Protein AF-A0A9D2EEZ2-F1 (afdb_monomer)

Structure (mmCIF, N/CA/C/O backbone):
data_AF-A0A9D2EEZ2-F1
#
_entry.id   AF-A0A9D2EEZ2-F1
#
loop_
_atom_site.group_PDB
_atom_site.id
_atom_site.type_symbol
_atom_site.label_atom_id
_atom_site.label_alt_id
_atom_site.label_comp_id
_atom_site.label_asym_id
_atom_site.label_entity_id
_atom_site.label_seq_id
_atom_site.pdbx_PDB_ins_code
_atom_site.Cartn_x
_atom_site.Cartn_y
_atom_site.Cartn_z
_atom_site.occupancy
_atom_site.B_iso_or_equiv
_atom_site.auth_seq_id
_atom_site.auth_comp_id
_atom_site.auth_asym_id
_atom_site.auth_atom_id
_atom_site.pdbx_PDB_model_num
ATOM 1 N N . MET A 1 1 ? 21.347 -14.354 -7.419 1.00 54.66 1 MET A N 1
ATOM 2 C CA . MET A 1 1 ? 20.863 -13.789 -6.141 1.00 54.66 1 MET A CA 1
ATOM 3 C C . MET A 1 1 ? 21.474 -14.499 -4.935 1.00 54.66 1 MET A C 1
ATOM 5 O O . MET A 1 1 ? 22.302 -13.878 -4.295 1.00 54.66 1 MET A O 1
ATOM 9 N N . ARG A 1 2 ? 21.212 -15.796 -4.686 1.00 56.66 2 ARG A N 1
ATOM 10 C CA . ARG A 1 2 ? 21.801 -16.550 -3.548 1.00 56.66 2 ARG A CA 1
ATOM 11 C C . ARG A 1 2 ? 23.332 -16.436 -3.420 1.00 56.66 2 ARG A C 1
ATOM 13 O O . ARG A 1 2 ? 23.840 -16.271 -2.325 1.00 56.66 2 ARG A O 1
ATOM 20 N N . ALA A 1 3 ? 24.057 -16.460 -4.539 1.00 61.44 3 ALA A N 1
ATOM 21 C CA . ALA A 1 3 ? 25.514 -16.290 -4.551 1.00 61.44 3 ALA A CA 1
ATOM 22 C C . ALA A 1 3 ? 25.984 -14.847 -4.259 1.00 61.44 3 ALA A C 1
ATOM 24 O O . ALA A 1 3 ? 27.087 -14.650 -3.769 1.00 61.44 3 ALA A O 1
ATOM 25 N N . ILE A 1 4 ? 25.159 -13.832 -4.542 1.00 63.72 4 ILE A N 1
ATOM 26 C CA . ILE A 1 4 ? 25.447 -12.432 -4.182 1.00 63.72 4 ILE A CA 1
ATOM 27 C C . ILE A 1 4 ? 25.219 -12.244 -2.678 1.00 63.72 4 ILE A C 1
ATOM 29 O O . ILE A 1 4 ? 26.068 -11.668 -2.013 1.00 63.72 4 ILE A O 1
ATOM 33 N N . ILE A 1 5 ? 24.127 -12.807 -2.150 1.00 64.12 5 ILE A N 1
ATOM 34 C CA . ILE A 1 5 ? 23.793 -12.798 -0.717 1.00 64.12 5 ILE A CA 1
ATOM 35 C C . ILE A 1 5 ? 24.879 -13.513 0.091 1.00 64.12 5 ILE A C 1
ATOM 37 O O . ILE A 1 5 ? 25.467 -12.910 0.970 1.00 64.12 5 ILE A O 1
ATOM 41 N N . SER A 1 6 ? 25.270 -14.730 -0.298 1.00 66.44 6 SER A N 1
ATOM 42 C CA . SER A 1 6 ? 26.339 -15.468 0.392 1.00 66.44 6 SER A CA 1
ATOM 43 C C . SER A 1 6 ? 27.680 -14.722 0.429 1.00 66.44 6 SER A C 1
ATOM 45 O O . SER A 1 6 ? 28.468 -14.935 1.346 1.00 66.44 6 SER A O 1
ATOM 47 N N . ASN A 1 7 ? 27.963 -13.873 -0.563 1.00 67.00 7 ASN A N 1
ATOM 48 C CA . ASN A 1 7 ? 29.157 -13.029 -0.567 1.00 67.00 7 ASN A CA 1
ATOM 49 C C . ASN A 1 7 ? 28.987 -11.770 0.293 1.00 67.00 7 ASN A C 1
ATOM 51 O O . ASN A 1 7 ? 29.964 -11.323 0.887 1.00 67.00 7 ASN A O 1
ATOM 55 N N . LEU A 1 8 ? 27.774 -11.211 0.377 1.00 67.38 8 LEU A N 1
ATOM 56 C CA . LEU A 1 8 ? 27.445 -10.156 1.339 1.00 67.38 8 LEU A CA 1
ATOM 57 C C . LEU A 1 8 ? 27.578 -10.674 2.771 1.00 67.38 8 LEU A C 1
ATOM 59 O O . LEU A 1 8 ? 28.208 -10.000 3.573 1.00 67.38 8 LEU A O 1
ATOM 63 N N . ASP A 1 9 ? 27.097 -11.884 3.057 1.00 66.31 9 ASP A N 1
ATOM 64 C CA . ASP A 1 9 ? 27.239 -12.536 4.364 1.00 66.31 9 ASP A CA 1
ATOM 65 C C . ASP A 1 9 ? 28.709 -12.795 4.706 1.00 66.31 9 ASP A C 1
ATOM 67 O O . ASP A 1 9 ? 29.148 -12.562 5.828 1.00 66.31 9 ASP A O 1
ATOM 71 N N . HIS A 1 10 ? 29.505 -13.246 3.731 1.00 70.62 10 HIS A N 1
ATOM 72 C CA . HIS A 1 10 ? 30.938 -13.448 3.935 1.00 70.62 10 HIS A CA 1
ATOM 73 C C . HIS A 1 10 ? 31.670 -12.125 4.194 1.00 70.62 10 HIS A C 1
ATOM 75 O O . HIS A 1 10 ? 32.460 -12.033 5.129 1.00 70.62 10 HIS A O 1
ATOM 81 N N . ALA A 1 11 ? 31.370 -11.088 3.408 1.00 68.19 11 ALA A N 1
ATOM 82 C CA . ALA A 1 11 ? 31.906 -9.749 3.624 1.00 68.19 11 ALA A CA 1
ATOM 83 C C . ALA A 1 11 ? 31.471 -9.177 4.979 1.00 68.19 11 ALA A C 1
ATOM 85 O O . ALA A 1 11 ? 32.274 -8.558 5.668 1.00 68.19 11 ALA A O 1
ATOM 86 N N . ALA A 1 12 ? 30.221 -9.406 5.379 1.00 69.44 12 ALA A N 1
ATOM 87 C CA . ALA A 1 12 ? 29.699 -9.022 6.679 1.00 69.44 12 ALA A CA 1
ATOM 88 C C . ALA A 1 12 ? 30.421 -9.751 7.814 1.00 69.44 12 ALA A C 1
ATOM 90 O O . ALA A 1 12 ? 30.798 -9.107 8.781 1.00 69.44 12 ALA A O 1
ATOM 91 N N . ALA A 1 13 ? 30.695 -11.050 7.684 1.00 73.69 13 ALA A N 1
ATOM 92 C CA . ALA A 1 13 ? 31.473 -11.797 8.670 1.00 73.69 13 ALA A CA 1
ATOM 93 C C . ALA A 1 13 ? 32.908 -11.251 8.801 1.00 73.69 13 ALA A C 1
ATOM 95 O O . ALA A 1 13 ? 33.360 -10.971 9.907 1.00 73.69 13 ALA A O 1
ATOM 96 N N . GLU A 1 14 ? 33.599 -11.005 7.679 1.00 74.38 14 GLU A N 1
ATOM 97 C CA . GLU A 1 14 ? 34.939 -10.394 7.688 1.00 74.38 14 GLU A CA 1
ATOM 98 C C . GLU A 1 14 ? 34.950 -8.981 8.298 1.00 74.38 14 GLU A C 1
ATOM 100 O O . GLU A 1 14 ? 35.954 -8.552 8.874 1.00 74.38 14 GLU A O 1
ATOM 105 N N . LEU A 1 15 ? 33.857 -8.228 8.138 1.00 72.38 15 LEU A N 1
ATOM 106 C CA . LEU A 1 15 ? 33.691 -6.895 8.713 1.00 72.38 15 LEU A CA 1
ATOM 107 C C . LEU A 1 15 ? 33.279 -6.943 10.186 1.00 72.38 15 LEU A C 1
ATOM 109 O O . LEU A 1 15 ? 33.751 -6.108 10.946 1.00 72.38 15 LEU A O 1
ATOM 113 N N . GLY A 1 16 ? 32.461 -7.911 10.601 1.00 64.62 16 GLY A N 1
ATOM 114 C CA . GLY A 1 16 ? 32.039 -8.121 11.989 1.00 64.62 16 GLY A CA 1
ATOM 115 C C . GLY A 1 16 ? 33.208 -8.432 12.919 1.00 64.62 16 GLY A C 1
ATOM 116 O O . GLY A 1 16 ? 33.232 -7.960 14.046 1.00 64.62 16 GLY A O 1
ATOM 117 N N . ASP A 1 17 ? 34.247 -9.099 12.414 1.00 68.44 17 ASP A N 1
ATOM 118 C CA . ASP A 1 17 ? 35.504 -9.297 13.150 1.00 68.44 17 ASP A CA 1
ATOM 119 C C . ASP A 1 17 ? 36.317 -7.995 13.340 1.00 68.44 17 ASP A C 1
ATOM 121 O O . ASP A 1 17 ? 37.330 -7.979 14.044 1.00 68.44 17 ASP A O 1
ATOM 125 N N . ARG A 1 18 ? 35.938 -6.904 12.659 1.00 63.91 18 ARG A N 1
ATOM 126 C CA . ARG A 1 18 ? 36.725 -5.663 12.544 1.00 63.91 18 ARG A CA 1
ATOM 127 C C . ARG A 1 18 ? 35.982 -4.401 12.971 1.00 63.91 18 ARG A C 1
ATOM 129 O O . ARG A 1 18 ? 36.642 -3.379 13.162 1.00 63.91 18 ARG A O 1
ATOM 136 N N . LEU A 1 19 ? 34.656 -4.448 13.027 1.00 71.44 19 LEU A N 1
ATOM 137 C CA . LEU A 1 19 ? 33.768 -3.322 13.272 1.00 71.44 19 LEU A CA 1
ATOM 138 C C . LEU A 1 19 ? 32.818 -3.686 14.407 1.00 71.44 19 LEU A C 1
ATOM 140 O O . LEU A 1 19 ? 32.021 -4.612 14.269 1.00 71.44 19 LEU A O 1
ATOM 144 N N . ASP A 1 20 ? 32.883 -2.916 15.485 1.00 70.94 20 ASP A N 1
ATOM 145 C CA . ASP A 1 20 ? 31.917 -2.986 16.576 1.00 70.94 20 ASP A CA 1
ATOM 146 C C . ASP A 1 20 ? 30.691 -2.109 16.242 1.00 70.94 20 ASP A C 1
ATOM 148 O O . ASP A 1 20 ? 30.823 -1.087 15.563 1.00 70.94 20 ASP A O 1
ATOM 152 N N . ASP A 1 21 ? 29.508 -2.503 16.724 1.00 73.06 21 ASP A N 1
ATOM 153 C CA . ASP A 1 21 ? 28.279 -1.685 16.763 1.00 73.06 21 ASP A CA 1
ATOM 154 C C . ASP A 1 21 ? 27.690 -1.216 15.411 1.00 73.06 21 ASP A C 1
ATOM 156 O O . ASP A 1 21 ? 26.992 -0.198 15.339 1.00 73.06 21 ASP A O 1
ATOM 160 N N . TRP A 1 22 ? 27.921 -1.961 14.326 1.00 82.88 22 TRP A N 1
ATOM 161 C CA . TRP A 1 22 ? 27.256 -1.719 13.041 1.00 82.88 22 TRP A CA 1
ATOM 162 C C . TRP A 1 22 ? 26.009 -2.591 12.860 1.00 82.88 22 TRP A C 1
ATOM 164 O O . TRP A 1 22 ? 25.951 -3.722 13.331 1.00 82.88 22 TRP A O 1
ATOM 174 N N . GLU A 1 23 ? 25.011 -2.064 12.153 1.00 82.56 23 GLU A N 1
ATOM 175 C CA . GLU A 1 23 ? 23.700 -2.696 11.949 1.00 82.56 23 GLU A CA 1
ATOM 176 C C . GLU A 1 23 ? 23.364 -2.914 10.477 1.00 82.56 23 GLU A C 1
ATOM 178 O O . GLU A 1 23 ? 22.482 -3.704 10.150 1.00 82.56 23 GLU A O 1
ATOM 183 N N . SER A 1 24 ? 24.027 -2.211 9.559 1.00 86.06 24 SER A N 1
ATOM 184 C CA . SER A 1 24 ? 23.755 -2.380 8.134 1.00 86.06 24 SER A CA 1
ATOM 185 C C . SER A 1 24 ? 24.940 -2.026 7.236 1.00 86.06 24 SER A C 1
ATOM 187 O O . SER A 1 24 ? 25.858 -1.306 7.628 1.00 86.06 24 SER A O 1
ATOM 189 N N . LEU A 1 25 ? 24.935 -2.555 6.015 1.00 88.06 25 LEU A N 1
ATOM 190 C CA . LEU A 1 25 ? 25.985 -2.427 5.008 1.00 88.06 25 LEU A CA 1
ATOM 191 C C . LEU A 1 25 ? 25.372 -2.053 3.662 1.00 88.06 25 LEU A C 1
ATOM 193 O O . LEU A 1 25 ? 24.386 -2.646 3.242 1.00 88.06 25 LEU A O 1
ATOM 197 N N . SER A 1 26 ? 26.024 -1.149 2.940 1.00 90.00 26 SER A N 1
ATOM 198 C CA . SER A 1 26 ? 25.735 -0.853 1.538 1.00 90.00 26 SER A CA 1
ATOM 199 C C . SER A 1 26 ? 26.969 -1.019 0.681 1.00 90.00 26 SER A C 1
ATOM 201 O O . SER A 1 26 ? 28.013 -0.449 0.983 1.00 90.00 26 SER A O 1
ATOM 203 N N . LEU A 1 27 ? 26.826 -1.732 -0.432 1.00 88.94 27 LEU A N 1
ATOM 204 C CA . LEU A 1 27 ? 27.824 -1.887 -1.479 1.00 88.94 27 LEU A CA 1
ATOM 205 C C . LEU A 1 27 ? 27.259 -1.367 -2.801 1.00 88.94 27 LEU A C 1
ATOM 207 O O . LEU A 1 27 ? 26.347 -1.953 -3.378 1.00 88.94 27 LEU A O 1
ATOM 211 N N . LEU A 1 28 ? 27.829 -0.283 -3.315 1.00 89.31 28 LEU A N 1
ATOM 212 C CA . LEU A 1 28 ? 27.554 0.206 -4.659 1.00 89.31 28 LEU A CA 1
ATOM 213 C C . LEU A 1 28 ? 28.639 -0.297 -5.609 1.00 89.31 28 LEU A C 1
ATOM 215 O O . LEU A 1 28 ? 29.806 0.065 -5.476 1.00 89.31 28 LEU A O 1
ATOM 219 N N . ILE A 1 29 ? 28.240 -1.094 -6.591 1.00 88.31 29 ILE A N 1
ATOM 220 C CA . ILE A 1 29 ? 29.106 -1.671 -7.614 1.00 88.31 29 ILE A CA 1
ATOM 221 C C . ILE A 1 29 ? 28.864 -0.913 -8.917 1.00 88.31 29 ILE A C 1
ATOM 223 O O . ILE A 1 29 ? 27.781 -0.998 -9.498 1.00 88.31 29 ILE A O 1
ATOM 227 N N . ALA A 1 30 ? 29.853 -0.154 -9.376 1.00 87.19 30 ALA A N 1
ATOM 228 C CA . ALA A 1 30 ? 29.785 0.643 -10.592 1.00 87.19 30 ALA A CA 1
ATOM 229 C C . ALA A 1 30 ? 30.598 -0.010 -11.715 1.00 87.19 30 ALA A C 1
ATOM 231 O O . ALA A 1 30 ? 31.758 -0.374 -11.535 1.00 87.19 30 ALA A O 1
ATOM 232 N N . SER A 1 31 ? 29.986 -0.141 -12.894 1.00 81.75 31 SER A N 1
ATOM 233 C CA . SER A 1 31 ? 30.689 -0.595 -14.097 1.00 81.75 31 SER A CA 1
ATOM 234 C C . SER A 1 31 ? 31.401 0.587 -14.756 1.00 81.75 31 SER A C 1
ATOM 236 O O . SER A 1 31 ? 30.744 1.463 -15.321 1.00 81.75 31 SER A O 1
ATOM 238 N N . GLY A 1 32 ? 32.730 0.595 -14.703 1.00 70.19 32 GLY A N 1
ATOM 239 C CA . GLY A 1 32 ? 33.593 1.568 -15.364 1.00 70.19 32 GLY A CA 1
ATOM 240 C C . GLY A 1 32 ? 33.760 1.322 -16.869 1.00 70.19 32 GLY A C 1
ATOM 241 O O . GLY A 1 32 ? 33.288 0.330 -17.442 1.00 70.19 32 GLY A O 1
ATOM 242 N N . GLU A 1 33 ? 34.447 2.249 -17.536 1.00 63.97 33 GLU A N 1
ATOM 243 C CA . GLU A 1 33 ? 34.867 2.066 -18.928 1.00 63.97 33 GLU A CA 1
ATOM 244 C C . GLU A 1 33 ? 35.889 0.921 -19.039 1.00 63.97 33 GLU A C 1
ATOM 246 O O . GLU A 1 33 ? 36.684 0.678 -18.135 1.00 63.97 33 GLU A O 1
ATOM 251 N N . GLY A 1 34 ? 35.844 0.160 -20.137 1.00 65.19 34 GLY A N 1
ATOM 252 C CA . GLY A 1 34 ? 36.771 -0.959 -20.359 1.00 65.19 34 GLY A CA 1
ATOM 253 C C . GLY A 1 34 ? 36.512 -2.217 -19.516 1.00 65.19 34 GLY A C 1
ATOM 254 O O . GLY A 1 34 ? 37.327 -3.134 -19.548 1.00 65.19 34 GLY A O 1
ATOM 255 N N . GLY A 1 35 ? 35.387 -2.295 -18.794 1.00 67.06 35 GLY A N 1
ATOM 256 C CA . GLY A 1 35 ? 35.032 -3.467 -17.982 1.00 67.06 35 GLY A CA 1
ATOM 257 C C . GLY A 1 35 ? 35.634 -3.465 -16.575 1.00 67.06 35 GLY A C 1
ATOM 258 O O . GLY A 1 35 ? 35.543 -4.473 -15.877 1.00 67.06 35 GLY A O 1
ATOM 259 N N . GLN A 1 36 ? 36.226 -2.346 -16.147 1.00 73.06 36 GLN A N 1
ATOM 260 C CA . GLN A 1 36 ? 36.603 -2.138 -14.752 1.00 73.06 36 GLN A CA 1
ATOM 261 C C . GLN A 1 36 ? 35.351 -2.109 -13.863 1.00 73.06 36 GLN A C 1
ATOM 263 O O . GLN A 1 36 ? 34.293 -1.635 -14.278 1.00 73.06 36 GLN A O 1
ATOM 268 N N . VAL A 1 37 ? 35.472 -2.619 -12.640 1.00 79.56 37 VAL A N 1
ATOM 269 C CA . VAL A 1 37 ? 34.411 -2.585 -11.631 1.00 79.56 37 VAL A CA 1
ATOM 270 C C . VAL A 1 37 ? 34.936 -1.838 -10.416 1.00 79.56 37 VAL A C 1
ATOM 272 O O . VAL A 1 37 ? 35.907 -2.277 -9.803 1.00 79.56 37 VAL A O 1
ATOM 275 N N . ASP A 1 38 ? 34.275 -0.740 -10.069 1.00 84.06 38 ASP A N 1
ATOM 276 C CA . ASP A 1 38 ? 34.553 0.013 -8.850 1.00 84.06 38 ASP A CA 1
ATOM 277 C C . ASP A 1 38 ? 33.508 -0.340 -7.787 1.00 84.06 38 ASP A C 1
ATOM 279 O O . ASP A 1 38 ? 32.322 -0.495 -8.091 1.00 84.06 38 ASP A O 1
ATOM 283 N N . VAL A 1 39 ? 33.939 -0.478 -6.532 1.00 86.31 39 VAL A N 1
ATOM 284 C CA . VAL A 1 39 ? 33.061 -0.795 -5.397 1.00 86.31 39 VAL A CA 1
ATOM 285 C C . VAL A 1 39 ? 33.205 0.271 -4.331 1.00 86.31 39 VAL A C 1
ATOM 287 O O .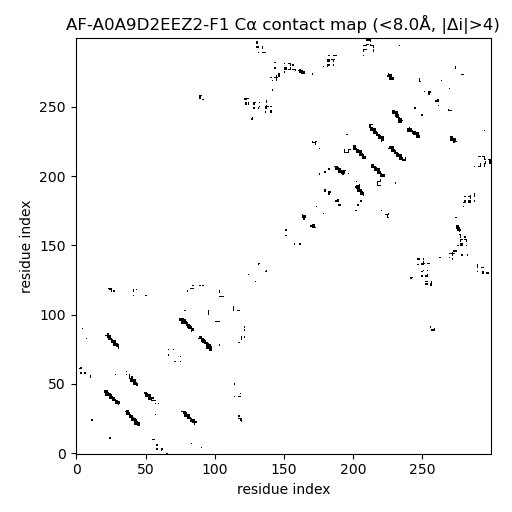 VAL A 1 39 ? 34.314 0.583 -3.902 1.00 86.31 39 VAL A O 1
ATOM 290 N N . TYR A 1 40 ? 32.069 0.776 -3.868 1.00 86.88 40 TYR A N 1
ATOM 291 C CA . TYR A 1 40 ? 31.980 1.714 -2.760 1.00 86.88 40 TYR A CA 1
ATOM 292 C C . TYR A 1 40 ? 31.179 1.059 -1.645 1.00 86.88 40 TYR A C 1
ATOM 294 O O . TYR A 1 40 ? 30.011 0.733 -1.847 1.00 86.88 40 TYR A O 1
ATOM 302 N N . GLY A 1 41 ? 31.816 0.841 -0.496 1.00 88.31 41 GLY A N 1
ATOM 303 C CA . GLY A 1 41 ? 31.203 0.191 0.654 1.00 88.31 41 GLY A CA 1
ATOM 304 C C . GLY A 1 41 ? 31.050 1.133 1.840 1.00 88.31 41 GLY A C 1
ATOM 305 O O . GLY A 1 41 ? 31.970 1.893 2.146 1.00 88.31 41 GLY A O 1
ATOM 306 N N . PHE A 1 42 ? 29.916 1.048 2.533 1.00 89.81 42 PHE A N 1
ATOM 307 C CA . PHE A 1 42 ? 29.661 1.762 3.782 1.00 89.81 42 PHE A CA 1
ATOM 308 C C . PHE A 1 42 ? 28.955 0.859 4.788 1.00 89.81 42 PHE A C 1
ATOM 310 O O . PHE A 1 42 ? 27.936 0.266 4.449 1.00 89.81 42 PHE A O 1
ATOM 317 N N . ALA A 1 43 ? 29.485 0.780 6.005 1.00 89.06 43 ALA A N 1
ATOM 318 C CA . ALA A 1 43 ? 28.797 0.229 7.164 1.00 89.06 43 ALA A CA 1
ATOM 319 C C . ALA A 1 43 ? 28.144 1.370 7.957 1.00 89.06 43 ALA A C 1
ATOM 321 O O . ALA A 1 43 ? 28.702 2.468 8.042 1.00 89.06 43 ALA A O 1
ATOM 322 N N . TYR A 1 44 ? 26.982 1.104 8.538 1.00 87.88 44 TYR A N 1
ATOM 323 C CA . TYR A 1 44 ? 26.183 2.054 9.307 1.00 87.88 44 TYR A CA 1
ATOM 324 C C . TYR A 1 44 ? 25.796 1.424 10.640 1.00 87.88 44 TYR A C 1
ATOM 326 O O . TYR A 1 44 ? 25.508 0.230 10.686 1.00 87.88 44 TYR A O 1
ATOM 334 N N . GLY A 1 45 ? 25.780 2.227 11.698 1.00 82.38 45 GLY A N 1
ATOM 335 C CA . GLY A 1 45 ? 25.376 1.815 13.039 1.00 82.38 45 GLY A CA 1
ATOM 336 C C . GLY A 1 45 ? 23.979 2.321 13.375 1.00 82.38 45 GLY A C 1
ATOM 337 O O . GLY A 1 45 ? 23.356 3.024 12.570 1.00 82.38 45 GLY A O 1
ATOM 338 N N . ALA A 1 46 ? 23.530 1.984 14.585 1.00 69.38 46 ALA A N 1
ATOM 339 C CA . ALA A 1 46 ? 22.248 2.428 15.136 1.00 69.38 46 ALA A CA 1
ATOM 340 C C . ALA A 1 46 ? 22.158 3.958 15.229 1.00 69.38 46 ALA A C 1
ATOM 342 O O . ALA A 1 46 ? 21.132 4.564 14.927 1.00 69.38 46 ALA A O 1
ATOM 343 N N . ASP A 1 47 ? 23.261 4.598 15.630 1.00 72.88 47 ASP A N 1
ATOM 344 C CA . ASP A 1 47 ? 23.375 6.052 15.640 1.00 72.88 47 ASP A CA 1
ATOM 345 C C . ASP A 1 47 ? 23.494 6.574 14.201 1.00 72.88 47 ASP A C 1
ATOM 347 O O . ASP A 1 47 ? 24.316 6.110 13.401 1.00 72.88 47 ASP A O 1
ATOM 351 N N . GLU A 1 48 ? 22.697 7.588 13.862 1.00 69.56 48 GLU A N 1
ATOM 352 C CA . GLU A 1 48 ? 22.771 8.232 12.560 1.00 69.56 48 GLU A CA 1
ATOM 353 C C . GLU A 1 48 ? 24.157 8.803 12.243 1.00 69.56 48 GLU A C 1
ATOM 355 O O . GLU A 1 48 ? 24.538 8.838 11.068 1.00 69.56 48 GLU A O 1
ATOM 360 N 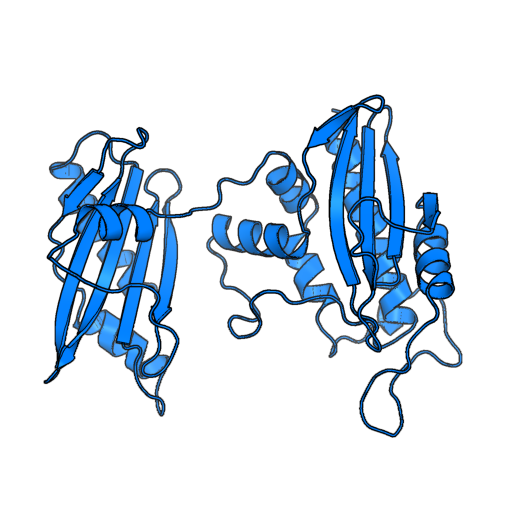N . ALA A 1 49 ? 24.906 9.204 13.273 1.00 77.69 49 ALA A N 1
ATOM 361 C CA . ALA A 1 49 ? 26.257 9.734 13.155 1.00 77.69 49 ALA A CA 1
ATOM 362 C C . ALA A 1 49 ? 27.323 8.655 12.897 1.00 77.69 49 ALA A C 1
ATOM 364 O O . ALA A 1 49 ? 28.423 8.993 12.447 1.00 77.69 49 ALA A O 1
ATOM 365 N N . TRP A 1 50 ? 27.027 7.376 13.155 1.00 85.19 50 TRP A N 1
ATOM 366 C CA . TRP A 1 50 ? 27.978 6.290 12.942 1.00 85.19 50 TRP A CA 1
ATOM 367 C C . TRP A 1 50 ? 27.902 5.785 11.500 1.00 85.19 50 TRP A C 1
ATOM 369 O O . TRP A 1 50 ? 26.926 5.166 11.067 1.00 85.19 50 TRP A O 1
ATOM 379 N N . VAL A 1 51 ? 28.963 6.048 10.741 1.00 87.50 51 VAL A N 1
ATOM 380 C CA . VAL A 1 51 ? 29.153 5.544 9.381 1.00 87.50 51 VAL A CA 1
ATOM 381 C C . VAL A 1 51 ? 30.634 5.306 9.127 1.00 87.50 51 VAL A C 1
ATOM 383 O O . VAL A 1 51 ? 31.476 6.155 9.424 1.00 87.50 51 VAL A O 1
ATOM 386 N N . GLN A 1 52 ? 30.963 4.161 8.535 1.00 87.50 52 GLN A N 1
ATOM 387 C CA . GLN A 1 52 ? 32.335 3.802 8.209 1.00 87.50 52 GLN A CA 1
ATOM 388 C C . GLN A 1 52 ? 32.450 3.340 6.761 1.00 87.50 52 GLN A C 1
ATOM 390 O O . GLN A 1 52 ? 31.730 2.454 6.309 1.00 87.50 52 GLN A O 1
ATOM 395 N N . ALA A 1 53 ? 33.387 3.928 6.018 1.00 87.75 53 ALA A N 1
ATOM 396 C CA . ALA A 1 53 ? 33.743 3.418 4.700 1.00 87.75 53 ALA A CA 1
ATOM 397 C C . ALA A 1 53 ? 34.416 2.047 4.845 1.00 87.75 53 ALA A C 1
ATOM 399 O O . ALA A 1 53 ? 35.347 1.885 5.640 1.00 87.75 53 ALA A O 1
ATOM 400 N N . VAL A 1 54 ? 33.965 1.076 4.057 1.00 84.88 54 VAL A N 1
ATOM 401 C CA . VAL A 1 54 ? 34.493 -0.288 4.071 1.00 84.88 54 VAL A CA 1
ATOM 402 C C . VAL A 1 54 ? 34.984 -0.691 2.692 1.00 84.88 54 VAL A C 1
ATOM 404 O O . VAL A 1 54 ? 34.407 -0.337 1.662 1.00 84.88 54 VAL A O 1
ATOM 407 N N . THR A 1 55 ? 36.061 -1.467 2.680 1.00 80.12 55 THR A N 1
ATOM 408 C CA . THR A 1 55 ? 36.597 -2.062 1.459 1.00 80.12 55 THR A CA 1
ATOM 409 C C . THR A 1 55 ? 36.182 -3.518 1.424 1.00 80.12 55 THR A C 1
ATOM 411 O O . THR A 1 55 ? 36.665 -4.315 2.225 1.00 80.12 55 THR A O 1
ATOM 414 N N . VAL A 1 56 ? 35.321 -3.863 0.472 1.00 72.00 56 VAL A N 1
ATOM 415 C CA . VAL A 1 56 ? 34.891 -5.239 0.219 1.00 72.00 56 VAL A CA 1
ATOM 416 C C . VAL A 1 56 ? 35.373 -5.645 -1.164 1.00 72.00 56 VAL A C 1
ATOM 418 O O . VAL A 1 56 ? 35.304 -4.857 -2.111 1.00 72.00 56 VAL A O 1
ATOM 421 N N . ARG A 1 57 ? 35.887 -6.870 -1.301 1.00 71.56 57 ARG A N 1
ATOM 422 C CA . ARG A 1 57 ? 36.207 -7.406 -2.627 1.00 71.56 57 ARG A CA 1
ATOM 423 C C . ARG A 1 57 ? 34.898 -7.674 -3.375 1.00 71.56 57 ARG A C 1
ATOM 425 O O . ARG A 1 57 ? 34.070 -8.417 -2.854 1.00 71.56 57 ARG A O 1
ATOM 432 N N . PRO A 1 58 ? 34.689 -7.110 -4.578 1.00 63.22 58 PRO A N 1
ATOM 433 C CA . PRO A 1 58 ? 33.482 -7.401 -5.332 1.00 63.22 58 PRO A CA 1
ATOM 434 C C . PRO A 1 58 ? 33.394 -8.898 -5.646 1.00 63.22 58 PRO A C 1
ATOM 436 O O . PRO A 1 58 ? 34.388 -9.469 -6.109 1.00 63.22 58 PRO A O 1
ATOM 439 N N . PRO A 1 59 ? 32.211 -9.518 -5.509 1.00 63.06 59 PRO A N 1
ATOM 440 C CA . PRO A 1 59 ? 31.954 -10.856 -6.028 1.00 63.06 59 PRO A CA 1
ATOM 441 C C . PRO A 1 59 ? 31.762 -10.775 -7.547 1.00 63.06 59 PRO A C 1
ATOM 443 O O . PRO A 1 59 ? 30.655 -10.907 -8.072 1.00 63.06 59 PRO A O 1
ATOM 446 N N . THR A 1 60 ? 32.831 -10.428 -8.268 1.00 66.12 60 THR A N 1
ATOM 447 C CA . THR A 1 60 ? 32.765 -10.080 -9.694 1.00 66.12 60 THR A CA 1
ATOM 448 C C . THR A 1 60 ? 32.262 -11.238 -10.541 1.00 66.12 60 THR A C 1
ATOM 450 O O . THR A 1 60 ? 31.499 -11.001 -11.469 1.00 66.12 60 THR A O 1
ATOM 453 N N . VAL A 1 61 ? 32.624 -12.483 -10.219 1.00 61.53 61 VAL A N 1
ATOM 454 C CA . VAL A 1 61 ? 32.261 -13.668 -11.012 1.00 61.53 61 VAL A CA 1
ATOM 455 C C . VAL A 1 61 ? 30.775 -14.009 -10.861 1.00 61.53 61 VAL A C 1
ATOM 457 O O . VAL A 1 61 ? 30.081 -14.242 -11.856 1.00 61.53 61 VAL A O 1
ATOM 460 N N . GLU A 1 62 ? 30.267 -14.002 -9.632 1.00 72.94 62 GLU A N 1
ATOM 461 C CA . GLU A 1 62 ? 28.882 -14.326 -9.289 1.00 72.94 62 GLU A CA 1
ATOM 462 C C . GLU A 1 62 ? 27.923 -13.223 -9.735 1.00 72.94 62 GLU A C 1
ATOM 464 O O . GLU A 1 62 ? 26.835 -13.514 -10.245 1.00 72.94 62 GLU A O 1
ATOM 469 N N . LEU A 1 63 ? 28.334 -11.959 -9.587 1.00 73.94 63 LEU A N 1
ATOM 470 C CA . LEU A 1 63 ? 27.582 -10.822 -10.096 1.00 73.94 63 LEU A CA 1
ATOM 471 C C . LEU A 1 63 ? 27.500 -10.868 -11.623 1.00 73.94 63 LEU A C 1
ATOM 473 O O . LEU A 1 63 ? 26.412 -10.706 -12.167 1.00 73.94 63 LEU A O 1
ATOM 477 N N . ASP A 1 64 ? 28.597 -11.165 -12.325 1.00 76.31 64 ASP A N 1
ATOM 478 C CA . ASP A 1 64 ? 28.579 -11.258 -13.789 1.00 76.31 64 ASP A CA 1
ATOM 479 C C . ASP A 1 64 ? 27.736 -12.424 -14.305 1.00 76.31 64 ASP A C 1
ATOM 481 O O . ASP A 1 64 ? 27.118 -12.321 -15.368 1.00 76.31 64 ASP A O 1
ATOM 485 N N . ALA A 1 65 ? 27.721 -13.554 -13.598 1.00 76.62 65 ALA A N 1
ATOM 486 C CA . ALA A 1 65 ? 26.828 -14.664 -13.917 1.00 76.62 65 ALA A CA 1
ATOM 487 C C . ALA A 1 65 ? 25.357 -14.255 -13.738 1.00 76.62 65 ALA A C 1
ATOM 489 O O . ALA A 1 65 ? 24.551 -14.452 -14.645 1.00 76.62 65 ALA A O 1
ATOM 490 N N . PHE A 1 66 ? 25.027 -13.611 -12.615 1.00 76.94 66 PHE A N 1
ATOM 491 C CA . PHE A 1 66 ? 23.680 -13.114 -12.343 1.00 76.94 66 PHE A CA 1
ATOM 492 C C . PHE A 1 66 ? 23.226 -12.045 -13.348 1.00 76.94 66 PHE A C 1
ATOM 494 O O . PHE A 1 66 ? 22.103 -12.102 -13.839 1.00 76.94 66 PHE A O 1
ATOM 501 N N . LEU A 1 67 ? 24.089 -11.086 -13.689 1.00 79.06 67 LEU A N 1
ATOM 502 C CA . LEU A 1 67 ? 23.766 -10.040 -14.658 1.00 79.06 67 LEU A CA 1
ATOM 503 C C . LEU A 1 67 ? 23.600 -10.603 -16.073 1.00 79.06 67 LEU A C 1
ATOM 505 O O . LEU A 1 67 ? 22.746 -10.114 -16.806 1.00 79.06 67 LEU A O 1
ATOM 509 N N . ARG A 1 68 ? 24.366 -11.632 -16.462 1.00 81.81 68 ARG A N 1
ATOM 510 C CA . ARG A 1 68 ? 24.172 -12.325 -17.750 1.00 81.81 68 ARG A CA 1
ATOM 511 C C . ARG A 1 68 ? 22.836 -13.050 -17.825 1.00 81.81 68 ARG A C 1
ATOM 513 O O . ARG A 1 68 ? 22.188 -12.985 -18.861 1.00 81.81 68 ARG A O 1
ATOM 520 N N . ASP A 1 69 ? 22.443 -13.717 -16.748 1.00 78.38 69 ASP A N 1
ATOM 521 C CA . ASP A 1 69 ? 21.156 -14.408 -16.661 1.00 78.38 69 ASP A CA 1
ATOM 522 C C . ASP A 1 69 ? 19.979 -13.419 -16.683 1.00 78.38 69 ASP A C 1
ATOM 524 O O . ASP A 1 69 ? 19.025 -13.589 -17.437 1.00 78.38 69 ASP A O 1
ATOM 528 N N . ARG A 1 70 ? 20.082 -12.321 -15.921 1.00 77.00 70 ARG A N 1
ATOM 529 C CA . ARG A 1 70 ? 19.035 -11.292 -15.825 1.00 77.00 70 ARG A CA 1
ATOM 530 C C . ARG A 1 70 ? 18.920 -10.413 -17.074 1.00 77.00 70 ARG A C 1
ATOM 532 O O . ARG A 1 70 ? 17.822 -9.977 -17.410 1.00 77.00 70 ARG A O 1
ATOM 539 N N . TYR A 1 71 ? 20.034 -10.142 -17.750 1.00 76.94 71 TYR A N 1
ATOM 540 C CA . TYR A 1 71 ? 20.102 -9.306 -18.951 1.00 76.94 71 TYR A CA 1
ATOM 541 C C . TYR A 1 71 ? 20.750 -10.084 -20.112 1.00 76.94 71 TYR A C 1
ATOM 543 O O . TYR A 1 71 ? 21.828 -9.706 -20.578 1.00 76.94 71 TYR A O 1
ATOM 551 N N . PRO A 1 72 ? 20.107 -11.154 -20.623 1.00 74.94 72 PRO A N 1
ATOM 552 C CA . PRO A 1 72 ? 20.717 -12.038 -21.622 1.00 74.94 72 PRO A CA 1
ATOM 553 C C . PRO A 1 72 ? 20.913 -11.351 -22.980 1.00 74.94 72 PRO A C 1
ATOM 555 O O . PRO A 1 72 ? 21.816 -11.699 -23.741 1.00 74.94 72 PRO A O 1
ATOM 558 N N . HIS A 1 73 ? 20.075 -10.354 -23.279 1.00 78.62 73 HIS A N 1
ATOM 559 C CA . HIS A 1 73 ? 20.057 -9.625 -24.553 1.00 78.62 73 HIS A CA 1
ATOM 560 C C . HIS A 1 73 ? 20.002 -8.096 -24.373 1.00 78.62 73 HIS A C 1
ATOM 562 O O . HIS A 1 73 ? 19.802 -7.369 -25.343 1.00 78.62 73 HIS A O 1
ATOM 568 N N . GLY A 1 74 ? 20.137 -7.607 -23.135 1.00 70.44 74 GLY A N 1
ATOM 569 C CA . GLY A 1 74 ? 19.967 -6.199 -22.772 1.00 70.44 74 GLY A CA 1
ATOM 570 C C . GLY A 1 74 ? 21.273 -5.506 -22.388 1.00 70.44 74 GLY A C 1
ATOM 571 O O . GLY A 1 74 ? 22.298 -6.145 -22.148 1.00 70.44 74 GLY A O 1
ATOM 572 N N . ALA A 1 75 ? 21.226 -4.176 -22.294 1.00 77.88 75 ALA A N 1
ATOM 573 C CA . ALA A 1 75 ? 22.314 -3.411 -21.700 1.00 77.88 75 ALA A CA 1
ATOM 574 C C . ALA A 1 75 ? 22.404 -3.736 -20.203 1.00 77.88 75 ALA A C 1
ATOM 576 O O . ALA A 1 75 ? 21.408 -3.655 -19.486 1.00 77.88 75 ALA A O 1
ATOM 577 N N . ARG A 1 76 ? 23.601 -4.098 -19.734 1.00 81.38 76 ARG A N 1
ATOM 578 C CA . ARG A 1 76 ? 23.855 -4.285 -18.302 1.00 81.38 76 ARG A CA 1
ATOM 579 C C . ARG A 1 76 ? 23.657 -2.961 -17.549 1.00 81.38 76 ARG A C 1
ATOM 581 O O . ARG A 1 76 ? 23.920 -1.896 -18.127 1.00 81.38 76 ARG A O 1
ATOM 588 N N . PRO A 1 77 ? 23.254 -3.015 -16.269 1.00 84.12 77 PRO A N 1
ATOM 589 C CA . PRO A 1 77 ? 23.126 -1.820 -15.453 1.00 84.12 77 PRO A CA 1
ATOM 590 C C . PRO A 1 77 ? 24.468 -1.086 -15.347 1.00 84.12 77 PRO A C 1
ATOM 592 O O . PRO A 1 77 ? 25.538 -1.694 -15.334 1.00 84.12 77 PRO A O 1
ATOM 595 N N . ALA A 1 78 ? 24.410 0.242 -15.288 1.00 86.12 78 ALA A N 1
ATOM 596 C CA . ALA A 1 78 ? 25.559 1.083 -14.985 1.00 86.12 78 ALA A CA 1
ATOM 597 C C . ALA A 1 78 ? 26.041 0.857 -13.546 1.00 86.12 78 ALA A C 1
ATOM 599 O O . ALA A 1 78 ? 27.250 0.851 -13.303 1.00 86.12 78 ALA A O 1
ATOM 600 N N . LYS A 1 79 ? 25.106 0.665 -12.604 1.00 89.06 79 LYS A N 1
ATOM 601 C CA . LYS A 1 79 ? 25.409 0.428 -11.187 1.00 89.06 79 LYS A CA 1
ATOM 602 C C . LYS A 1 79 ? 24.449 -0.567 -10.550 1.00 89.06 79 LYS A C 1
ATOM 604 O O . LYS A 1 79 ? 23.271 -0.612 -10.907 1.00 89.06 79 LYS A O 1
ATOM 609 N N . VAL A 1 80 ? 24.952 -1.306 -9.570 1.00 87.00 80 VAL A N 1
ATOM 610 C CA . VAL A 1 80 ? 24.181 -2.205 -8.709 1.00 87.00 80 VAL A CA 1
ATOM 611 C C . VAL A 1 80 ? 24.405 -1.776 -7.266 1.00 87.00 80 VAL A C 1
ATOM 613 O O . VAL A 1 80 ? 25.546 -1.744 -6.817 1.00 87.00 80 VAL A O 1
ATOM 616 N N . LEU A 1 81 ? 23.341 -1.419 -6.556 1.00 87.94 81 LEU A N 1
ATOM 617 C CA . LEU A 1 81 ? 23.378 -1.162 -5.121 1.00 87.94 81 LEU A CA 1
ATOM 618 C C . LEU A 1 81 ? 22.901 -2.420 -4.400 1.00 87.94 81 LEU A C 1
ATOM 620 O O . LEU A 1 81 ? 21.776 -2.849 -4.622 1.00 87.94 81 LEU A O 1
ATOM 624 N N . CYS A 1 82 ? 23.749 -2.990 -3.556 1.00 85.19 82 CYS A N 1
ATOM 625 C CA . CYS A 1 82 ? 23.424 -4.083 -2.651 1.00 85.19 82 CYS A CA 1
ATOM 626 C C . CYS A 1 82 ? 23.411 -3.545 -1.220 1.00 85.19 82 CYS A C 1
ATOM 628 O O . CYS A 1 82 ? 24.340 -2.842 -0.836 1.00 85.19 82 CYS A O 1
ATOM 630 N N . GLN A 1 83 ? 22.402 -3.880 -0.432 1.00 86.25 83 GLN A N 1
ATOM 631 C CA . GLN A 1 83 ? 22.272 -3.460 0.960 1.00 86.25 83 GLN A CA 1
ATOM 632 C C . GLN A 1 83 ? 21.990 -4.688 1.826 1.00 86.25 83 GLN A C 1
ATOM 634 O O . GLN A 1 83 ? 21.297 -5.591 1.362 1.00 86.25 83 GLN A O 1
ATOM 639 N N . LEU A 1 84 ? 22.530 -4.720 3.043 1.00 81.94 84 LEU A N 1
ATOM 640 C CA . LEU A 1 84 ? 22.324 -5.760 4.056 1.00 81.94 84 LEU A CA 1
ATOM 641 C C . LEU A 1 84 ? 21.995 -5.117 5.413 1.00 81.94 84 LEU A C 1
ATOM 643 O O . LEU A 1 84 ? 22.696 -4.189 5.811 1.00 81.94 84 LEU A O 1
ATOM 647 N N . GLN A 1 85 ? 20.985 -5.616 6.122 1.00 80.62 85 GLN A N 1
ATOM 648 C CA . GLN A 1 85 ? 20.719 -5.338 7.533 1.00 80.62 85 GLN A CA 1
ATOM 649 C C . GLN A 1 85 ? 21.177 -6.538 8.350 1.00 80.62 85 GLN A C 1
ATOM 651 O O . GLN A 1 85 ? 20.782 -7.667 8.076 1.00 80.62 85 GLN A O 1
ATOM 656 N N . LEU A 1 86 ? 22.011 -6.311 9.356 1.00 72.50 86 LEU A N 1
ATOM 657 C CA . LEU A 1 86 ? 22.521 -7.378 10.207 1.00 72.50 86 LEU A CA 1
ATOM 658 C C . LEU A 1 86 ? 21.500 -7.880 11.218 1.00 72.50 86 LEU A C 1
ATOM 660 O O . LEU A 1 86 ? 21.508 -9.069 11.519 1.00 72.50 86 LEU A O 1
ATOM 664 N N . THR A 1 87 ? 20.662 -6.984 11.745 1.00 64.62 87 THR A N 1
ATOM 665 C CA . THR A 1 87 ? 19.713 -7.298 12.821 1.00 64.62 87 THR A CA 1
ATOM 666 C C . THR A 1 87 ? 18.778 -8.433 12.419 1.00 64.62 87 THR A C 1
ATOM 668 O O . THR A 1 87 ? 18.661 -9.417 13.147 1.00 64.62 87 THR A O 1
ATOM 671 N N . ASP A 1 88 ? 18.212 -8.330 11.214 1.00 61.03 88 ASP A N 1
ATOM 672 C CA . ASP A 1 88 ? 17.169 -9.240 10.734 1.00 61.03 88 ASP A CA 1
ATOM 673 C C . ASP A 1 88 ? 17.620 -10.070 9.515 1.00 61.03 88 ASP A C 1
ATOM 675 O O . ASP A 1 88 ? 16.930 -10.993 9.086 1.00 61.03 88 ASP A O 1
ATOM 679 N N . GLY A 1 89 ? 18.816 -9.796 8.977 1.00 64.19 89 GLY A N 1
ATOM 680 C CA . GLY A 1 89 ? 19.360 -10.469 7.791 1.00 64.19 89 GLY A CA 1
ATOM 681 C C . GLY A 1 89 ? 18.776 -9.974 6.461 1.00 64.19 89 GLY A C 1
ATOM 682 O O . GLY A 1 89 ? 18.983 -10.610 5.422 1.00 64.19 89 GLY A O 1
ATOM 683 N N . ASP A 1 90 ? 18.050 -8.856 6.482 1.00 69.62 90 ASP A N 1
ATOM 684 C CA . ASP A 1 90 ? 17.378 -8.290 5.315 1.00 69.62 90 ASP A CA 1
ATOM 685 C C . ASP A 1 90 ? 18.355 -7.801 4.251 1.00 69.62 90 ASP A C 1
ATOM 687 O O . ASP A 1 90 ? 19.427 -7.271 4.541 1.00 69.62 90 ASP A O 1
ATOM 691 N N . TYR A 1 91 ? 17.973 -7.942 2.980 1.00 74.69 91 TYR A N 1
ATOM 692 C CA . TYR A 1 91 ? 18.800 -7.504 1.862 1.00 74.69 91 TYR A CA 1
ATOM 693 C C . TYR A 1 91 ? 18.003 -6.769 0.784 1.00 74.69 91 TYR A C 1
ATOM 695 O O . TYR A 1 91 ? 16.906 -7.158 0.388 1.00 74.69 91 TYR A O 1
ATOM 703 N N . GLY A 1 92 ? 18.609 -5.714 0.243 1.00 76.69 92 GLY A N 1
ATOM 704 C CA . GLY A 1 92 ? 18.089 -4.938 -0.879 1.00 76.69 92 GLY A CA 1
ATOM 705 C C . GLY A 1 92 ? 19.043 -4.992 -2.065 1.00 76.69 92 GLY A C 1
ATOM 706 O O . GLY A 1 92 ? 20.256 -4.886 -1.892 1.00 76.69 92 GLY A O 1
ATOM 707 N N . ILE A 1 93 ? 18.523 -5.151 -3.287 1.00 79.81 93 ILE A N 1
ATOM 708 C CA . ILE A 1 93 ? 19.327 -5.005 -4.509 1.00 79.81 93 ILE A CA 1
ATOM 709 C C . ILE A 1 93 ? 18.603 -4.097 -5.504 1.00 79.81 93 ILE A C 1
ATOM 711 O O . ILE A 1 93 ? 17.511 -4.421 -5.974 1.00 79.81 93 ILE A O 1
ATOM 715 N N . GLU A 1 94 ? 19.239 -2.990 -5.882 1.00 82.44 94 GLU A N 1
ATOM 716 C CA . GLU A 1 94 ? 18.723 -2.031 -6.858 1.00 82.44 94 GLU A CA 1
ATOM 717 C C . GLU A 1 94 ? 19.675 -1.842 -8.053 1.00 82.44 94 GLU A C 1
ATOM 719 O O . GLU A 1 94 ? 20.896 -1.912 -7.923 1.00 82.44 94 GLU A O 1
ATOM 724 N N . PHE A 1 95 ? 19.120 -1.561 -9.240 1.00 85.19 95 PHE A N 1
ATOM 725 C CA . PHE A 1 95 ? 19.868 -1.488 -10.508 1.00 85.19 95 PHE A CA 1
ATOM 726 C C . PHE A 1 95 ? 19.663 -0.151 -11.212 1.00 85.19 95 PHE A C 1
ATOM 728 O O . PHE A 1 95 ? 18.528 0.179 -11.549 1.00 85.19 95 PHE A O 1
ATOM 735 N N . GLU A 1 96 ? 20.723 0.625 -11.438 1.00 84.44 96 GLU A N 1
ATOM 736 C CA . GLU A 1 96 ? 20.694 1.840 -12.267 1.00 84.44 96 GLU A CA 1
ATOM 737 C C . GLU A 1 96 ? 21.086 1.479 -13.699 1.00 84.44 96 GLU A C 1
ATOM 739 O O . GLU A 1 96 ? 22.245 1.162 -13.958 1.00 84.44 96 GLU A O 1
ATOM 744 N N . ASP A 1 97 ? 20.128 1.524 -14.625 1.00 84.00 97 ASP A N 1
ATOM 745 C CA . ASP A 1 97 ? 20.354 1.182 -16.031 1.00 84.00 97 ASP A CA 1
ATOM 746 C C . ASP A 1 97 ? 21.101 2.286 -16.795 1.00 84.00 97 ASP A C 1
ATOM 748 O O . ASP A 1 97 ? 20.950 3.484 -16.534 1.00 84.00 97 ASP A O 1
ATOM 752 N N . ARG A 1 98 ? 21.903 1.888 -17.793 1.00 77.94 98 ARG A N 1
ATOM 753 C CA . ARG A 1 98 ? 22.599 2.841 -18.672 1.00 77.94 98 ARG A CA 1
ATOM 754 C C . ARG A 1 98 ? 21.587 3.668 -19.470 1.00 77.94 98 ARG A C 1
ATOM 756 O O . ARG A 1 98 ? 20.727 3.114 -20.145 1.00 77.94 98 ARG A O 1
ATOM 763 N N . GLY A 1 99 ? 21.725 4.994 -19.426 1.00 72.25 99 GLY A N 1
ATOM 764 C CA . GLY A 1 99 ? 20.812 5.930 -20.099 1.00 72.25 99 GLY A CA 1
ATOM 765 C C . GLY A 1 99 ? 19.547 6.269 -19.301 1.00 72.25 99 GLY A C 1
ATOM 766 O O . GLY A 1 99 ? 18.755 7.091 -19.756 1.00 72.25 99 GLY A O 1
ATOM 767 N N . GLY A 1 100 ? 19.368 5.676 -18.117 1.00 70.19 100 GLY A N 1
ATOM 768 C CA . GLY A 1 100 ? 18.337 6.063 -17.161 1.00 70.19 100 GLY A CA 1
ATOM 769 C C . GLY A 1 100 ? 18.724 7.286 -16.315 1.00 70.19 100 GLY A C 1
ATOM 770 O O . GLY A 1 100 ? 19.828 7.827 -16.444 1.00 70.19 100 GLY A O 1
ATOM 771 N N . PRO A 1 101 ? 17.824 7.743 -15.427 1.00 70.38 101 PRO A N 1
ATOM 772 C CA . PRO A 1 101 ? 18.133 8.804 -14.477 1.00 70.38 101 PRO A CA 1
ATOM 773 C C . PRO A 1 101 ? 19.279 8.389 -13.544 1.00 70.38 101 PRO A C 1
ATOM 775 O O . PRO A 1 101 ? 19.277 7.294 -12.984 1.00 70.38 101 PRO A O 1
ATOM 778 N N . ILE A 1 102 ? 20.243 9.291 -13.349 1.00 78.44 102 ILE A N 1
ATOM 779 C CA . ILE A 1 102 ? 21.402 9.065 -12.477 1.00 78.44 102 ILE A CA 1
ATOM 780 C C . ILE A 1 102 ? 20.945 9.151 -11.016 1.00 78.44 102 ILE A C 1
ATOM 782 O O . ILE A 1 102 ? 20.664 10.239 -10.503 1.00 78.44 102 ILE A O 1
ATOM 786 N N . ARG A 1 103 ? 20.883 8.008 -10.329 1.00 76.69 103 ARG A N 1
ATOM 787 C CA . ARG A 1 103 ? 20.440 7.904 -8.933 1.00 76.69 103 ARG A CA 1
ATOM 788 C C . ARG A 1 103 ? 21.606 7.959 -7.966 1.00 76.69 103 ARG A C 1
ATOM 790 O O . ARG A 1 103 ? 21.527 8.696 -6.988 1.00 76.69 103 ARG A O 1
ATOM 797 N N . TRP A 1 104 ? 22.713 7.292 -8.272 1.00 84.50 104 TRP A N 1
ATOM 798 C CA . TRP A 1 104 ? 23.894 7.272 -7.405 1.00 84.50 104 TRP A CA 1
ATOM 799 C C . TRP A 1 104 ? 25.084 7.915 -8.114 1.00 84.50 104 TRP A C 1
ATOM 801 O O . TRP A 1 104 ? 25.919 7.213 -8.686 1.00 84.50 104 TRP A O 1
ATOM 811 N N . PRO A 1 105 ? 25.166 9.256 -8.167 1.00 77.50 105 PRO A N 1
ATOM 812 C CA . PRO A 1 105 ? 26.341 9.931 -8.687 1.00 77.50 105 PRO A CA 1
ATOM 813 C C . PRO A 1 105 ? 27.509 9.619 -7.754 1.00 77.50 105 PRO A C 1
ATOM 815 O O . PRO A 1 105 ? 27.554 10.084 -6.616 1.00 77.50 105 PRO A O 1
ATOM 818 N N . VAL A 1 106 ? 28.433 8.804 -8.243 1.00 73.19 106 VAL A N 1
ATOM 819 C CA . VAL A 1 106 ? 29.687 8.528 -7.559 1.00 73.19 106 VAL A CA 1
ATOM 820 C C . VAL A 1 106 ? 30.575 9.740 -7.806 1.00 73.19 106 VAL A C 1
ATOM 822 O O . VAL A 1 106 ? 31.122 9.894 -8.894 1.00 73.19 106 VAL A O 1
ATOM 825 N N . ASN A 1 107 ? 30.646 10.642 -6.828 1.00 69.62 107 ASN A N 1
ATOM 826 C CA . ASN A 1 107 ? 31.608 11.736 -6.840 1.00 69.62 107 ASN A CA 1
ATOM 827 C C . ASN A 1 107 ? 32.529 11.601 -5.614 1.00 69.62 107 ASN A C 1
ATOM 829 O O . ASN A 1 107 ? 32.056 11.816 -4.492 1.00 69.62 107 ASN A O 1
ATOM 833 N N . PRO A 1 108 ? 33.821 11.273 -5.804 1.00 63.09 108 PRO A N 1
ATOM 834 C CA . PRO A 1 108 ? 34.779 11.186 -4.705 1.00 63.09 108 PRO A CA 1
ATOM 835 C C . PRO A 1 108 ? 35.009 12.525 -3.981 1.00 63.09 108 PRO A C 1
ATOM 837 O O . PRO A 1 108 ? 35.500 12.519 -2.859 1.00 63.09 108 PRO A O 1
ATOM 840 N N . GLU A 1 109 ? 34.620 13.662 -4.564 1.00 69.19 109 GLU A N 1
ATOM 841 C CA . GLU A 1 109 ? 34.732 14.990 -3.940 1.00 69.19 109 GLU A CA 1
ATOM 842 C C . GLU A 1 109 ? 33.704 15.224 -2.817 1.00 69.19 109 GLU A C 1
ATOM 844 O O . GLU A 1 109 ? 33.853 16.155 -2.025 1.00 69.19 109 GLU A O 1
ATOM 849 N N . HIS A 1 110 ? 32.656 14.393 -2.721 1.00 72.31 110 HIS A N 1
ATOM 850 C CA . HIS A 1 110 ? 31.578 14.546 -1.733 1.00 72.31 110 HIS A CA 1
ATOM 851 C C . HIS A 1 110 ? 31.179 13.211 -1.073 1.00 72.31 110 HIS A C 1
ATOM 853 O O . HIS A 1 110 ? 30.025 12.777 -1.208 1.00 72.31 110 HIS A O 1
ATOM 859 N N . PRO A 1 111 ? 32.096 12.556 -0.335 1.00 71.38 111 PRO A N 1
ATOM 860 C CA . PRO A 1 111 ? 31.857 11.242 0.266 1.00 71.38 111 PRO A CA 1
ATOM 861 C C . PRO A 1 111 ? 30.659 11.233 1.226 1.00 71.38 111 PRO A C 1
ATOM 863 O O . PRO A 1 111 ? 29.851 10.310 1.171 1.00 71.38 111 PRO A O 1
ATOM 866 N N . ASP A 1 112 ? 30.444 12.296 2.003 1.00 7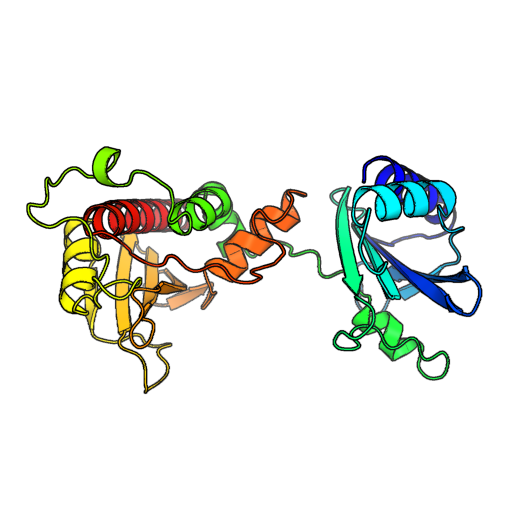7.62 112 ASP A N 1
ATOM 867 C CA . ASP A 1 112 ? 29.331 12.398 2.965 1.00 77.62 112 ASP A CA 1
ATOM 868 C C . ASP A 1 112 ? 27.951 12.402 2.291 1.00 77.62 112 ASP A C 1
ATOM 870 O O . ASP A 1 112 ? 26.934 11.988 2.858 1.00 77.62 112 ASP A O 1
ATOM 874 N N . ARG A 1 113 ? 27.879 12.902 1.052 1.00 77.06 113 ARG A N 1
ATOM 875 C CA . ARG A 1 113 ? 26.643 12.865 0.261 1.00 77.06 113 ARG A CA 1
ATOM 876 C C . ARG A 1 113 ? 26.376 11.453 -0.244 1.00 77.06 113 ARG A C 1
ATOM 878 O O . ARG A 1 113 ? 25.219 11.050 -0.318 1.00 77.06 113 ARG A O 1
ATOM 885 N N . MET A 1 114 ? 27.426 10.715 -0.593 1.00 81.75 114 MET A N 1
ATOM 886 C CA . MET A 1 114 ? 27.319 9.320 -1.008 1.00 81.75 114 MET A CA 1
ATOM 887 C C . MET A 1 114 ? 26.921 8.433 0.175 1.00 81.75 114 MET A C 1
ATOM 889 O O . MET A 1 114 ? 25.952 7.694 0.053 1.00 81.75 114 MET A O 1
ATOM 893 N N . GLN A 1 115 ? 27.565 8.601 1.334 1.00 85.19 115 GLN A N 1
ATOM 894 C CA . GLN A 1 115 ? 27.230 7.909 2.583 1.00 85.19 115 GLN A CA 1
ATOM 895 C C . GLN A 1 115 ? 25.741 8.014 2.913 1.00 85.19 115 GLN A C 1
ATOM 897 O O . GLN A 1 115 ? 25.075 6.995 3.070 1.00 85.19 115 GLN A O 1
ATOM 902 N N . ARG A 1 116 ? 25.193 9.236 2.937 1.00 81.62 116 ARG A N 1
ATOM 903 C CA . ARG A 1 116 ? 23.770 9.454 3.240 1.00 81.62 116 ARG A CA 1
ATOM 904 C C . ARG A 1 116 ? 22.830 8.848 2.204 1.00 81.62 116 ARG A C 1
ATOM 906 O O . ARG A 1 116 ? 21.799 8.309 2.570 1.00 81.62 116 ARG A O 1
ATOM 913 N N . ARG A 1 117 ? 23.165 8.927 0.912 1.00 82.44 117 ARG A N 1
ATOM 914 C CA . ARG A 1 117 ? 22.306 8.395 -0.165 1.00 82.44 117 ARG A CA 1
ATOM 915 C C . ARG A 1 117 ? 22.336 6.880 -0.286 1.00 82.44 117 ARG A C 1
ATOM 917 O O . ARG A 1 117 ? 21.430 6.320 -0.889 1.00 82.44 117 ARG A O 1
ATOM 924 N N . LEU A 1 118 ? 23.411 6.260 0.184 1.00 86.62 118 LEU A N 1
ATOM 925 C CA . LEU A 1 118 ? 23.563 4.816 0.183 1.00 86.62 118 LEU A CA 1
ATOM 926 C C . LEU A 1 118 ? 23.127 4.195 1.502 1.00 86.62 118 LEU A C 1
ATOM 928 O O . LEU A 1 118 ? 23.130 2.973 1.561 1.00 86.62 118 LEU A O 1
ATOM 932 N N . ARG A 1 119 ? 22.754 4.969 2.534 1.00 85.06 119 ARG A N 1
ATOM 933 C CA . ARG A 1 119 ? 22.267 4.386 3.788 1.00 85.06 119 ARG A CA 1
ATOM 934 C C . ARG A 1 119 ? 21.102 3.445 3.479 1.00 85.06 119 ARG A C 1
ATOM 936 O O . ARG A 1 119 ? 20.218 3.846 2.716 1.00 85.06 119 ARG A O 1
ATOM 943 N N . PRO A 1 120 ? 21.132 2.203 3.983 1.00 77.88 120 PRO A N 1
ATOM 944 C CA . PRO A 1 120 ? 20.017 1.304 3.816 1.00 77.88 120 PRO A CA 1
ATOM 945 C C . PRO A 1 120 ? 18.746 1.914 4.370 1.00 77.88 120 PRO A C 1
ATOM 947 O O . PRO A 1 120 ? 18.718 2.423 5.487 1.00 77.88 120 PRO A O 1
ATOM 950 N N . ASP A 1 121 ? 17.727 1.883 3.531 1.00 70.50 121 ASP A N 1
ATOM 951 C CA . ASP A 1 121 ? 16.361 2.218 3.887 1.00 70.50 121 ASP A CA 1
ATOM 952 C C . ASP A 1 121 ? 15.619 0.886 3.953 1.00 70.50 121 ASP A C 1
ATOM 954 O O . ASP A 1 121 ? 14.883 0.508 3.037 1.00 70.50 121 ASP A O 1
ATOM 958 N N . PHE A 1 122 ? 15.962 0.095 4.973 1.00 65.38 122 PHE A N 1
ATOM 959 C CA . PHE A 1 122 ? 15.179 -1.082 5.308 1.00 65.38 122 PHE A CA 1
ATOM 960 C C . PHE A 1 122 ? 13.935 -0.575 6.013 1.00 65.38 122 PHE A C 1
ATOM 962 O O . PHE A 1 122 ? 14.059 0.079 7.053 1.00 65.38 122 PHE A O 1
ATOM 969 N N . PRO A 1 123 ? 12.745 -0.788 5.440 1.00 59.12 123 PRO A N 1
ATOM 970 C CA . PRO A 1 123 ? 11.541 -0.329 6.085 1.00 59.12 123 PRO A CA 1
ATOM 971 C C . PRO A 1 123 ? 11.320 -1.204 7.319 1.00 59.12 123 PRO A C 1
ATOM 973 O O . PRO A 1 123 ? 10.725 -2.273 7.218 1.00 59.12 123 PRO A O 1
ATOM 976 N N . VAL A 1 124 ? 11.772 -0.740 8.487 1.00 69.88 124 VAL A N 1
ATOM 977 C CA . VAL A 1 124 ? 11.135 -1.137 9.743 1.00 69.88 124 VAL A CA 1
ATOM 978 C C . VAL A 1 124 ? 9.674 -0.754 9.571 1.00 69.88 124 VAL A C 1
ATOM 980 O O . VAL A 1 124 ? 9.361 0.413 9.302 1.00 69.88 124 VAL A O 1
ATOM 983 N N . LEU A 1 125 ? 8.791 -1.748 9.616 1.00 81.31 125 LEU A N 1
ATOM 984 C CA . LEU A 1 125 ? 7.373 -1.483 9.473 1.00 81.31 125 LEU A CA 1
ATOM 985 C C . LEU A 1 125 ? 6.942 -0.565 10.618 1.00 81.31 125 LEU A C 1
ATOM 987 O O . LEU A 1 125 ? 7.323 -0.748 11.772 1.00 81.31 125 LEU A O 1
ATOM 991 N N . SER A 1 126 ? 6.163 0.466 10.291 1.00 85.56 126 SER A N 1
ATOM 992 C CA . SER A 1 126 ? 5.450 1.209 11.326 1.00 85.56 126 SER A CA 1
ATOM 993 C C . SER A 1 126 ? 4.503 0.241 12.054 1.00 85.56 126 SER A C 1
ATOM 995 O O . SER A 1 126 ? 4.131 -0.781 11.474 1.00 85.56 126 SER A O 1
ATOM 997 N N . PRO A 1 127 ? 4.013 0.562 13.266 1.00 90.06 127 PRO A N 1
ATOM 998 C CA . PRO A 1 127 ? 2.965 -0.244 13.900 1.00 90.06 127 PRO A CA 1
ATOM 999 C C . PRO A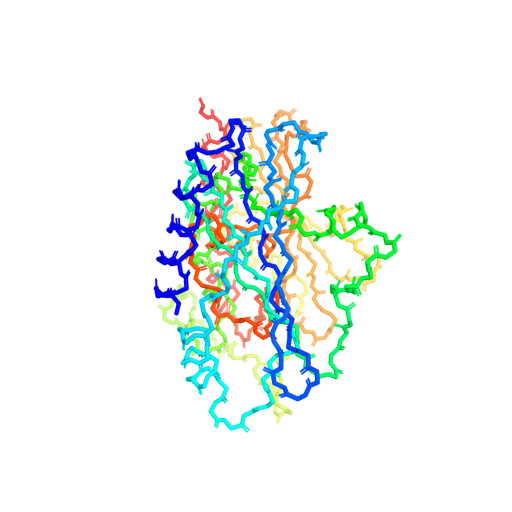 1 127 ? 1.746 -0.468 12.985 1.00 90.06 127 PRO A C 1
ATOM 1001 O O . PRO A 1 127 ? 1.084 -1.499 13.047 1.00 90.06 127 PRO A O 1
ATOM 1004 N N . LEU A 1 128 ? 1.473 0.487 12.083 1.00 93.31 128 LEU A N 1
ATOM 1005 C CA . LEU A 1 128 ? 0.450 0.340 11.050 1.00 93.31 128 LEU A CA 1
ATOM 1006 C C . LEU A 1 128 ? 0.854 -0.657 9.964 1.00 93.31 128 LEU A C 1
ATOM 1008 O O . LEU A 1 128 ? 0.034 -1.478 9.566 1.00 93.31 128 LEU A O 1
ATOM 1012 N N . GLY A 1 129 ? 2.104 -0.604 9.508 1.00 92.06 129 GLY A N 1
ATOM 1013 C CA . GLY A 1 129 ? 2.673 -1.588 8.594 1.00 92.06 129 GLY A CA 1
ATOM 1014 C C . GLY A 1 129 ? 2.628 -3.014 9.149 1.00 92.06 129 GLY A C 1
ATOM 1015 O O . GLY A 1 129 ? 2.228 -3.910 8.416 1.00 92.06 129 GLY A O 1
ATOM 1016 N N . GLU A 1 130 ? 2.962 -3.215 10.427 1.00 92.50 130 GLU A N 1
ATOM 1017 C CA . GLU A 1 130 ? 2.888 -4.525 11.099 1.00 92.50 130 GLU A CA 1
ATOM 1018 C C . GLU A 1 130 ? 1.446 -5.047 11.146 1.00 92.50 130 GLU A C 1
ATOM 1020 O O . GLU A 1 130 ? 1.168 -6.150 10.682 1.00 92.50 130 GLU A O 1
ATOM 1025 N N . ALA A 1 131 ? 0.495 -4.220 11.597 1.00 95.44 131 ALA A N 1
ATOM 1026 C CA . ALA A 1 131 ? -0.918 -4.602 11.630 1.00 95.44 131 ALA A CA 1
ATOM 1027 C C . ALA A 1 131 ? -1.482 -4.915 10.229 1.00 95.44 131 ALA A C 1
ATOM 1029 O O . ALA A 1 131 ? -2.350 -5.773 10.068 1.00 95.44 131 ALA A O 1
ATOM 1030 N N . LEU A 1 132 ? -1.004 -4.214 9.197 1.00 96.69 132 LEU A N 1
ATOM 1031 C CA . LEU A 1 132 ? -1.377 -4.474 7.807 1.00 96.69 132 LEU A CA 1
ATOM 1032 C C . LEU A 1 132 ? -0.731 -5.751 7.254 1.00 96.69 132 LEU A C 1
ATOM 1034 O O . LEU A 1 132 ? -1.358 -6.420 6.431 1.00 96.69 132 LEU A O 1
ATOM 1038 N N . ASP A 1 133 ? 0.487 -6.091 7.677 1.00 95.25 133 ASP A N 1
ATOM 1039 C CA . ASP A 1 133 ? 1.138 -7.357 7.325 1.00 95.25 133 ASP A CA 1
ATOM 1040 C C . ASP A 1 133 ? 0.380 -8.546 7.919 1.00 95.25 133 ASP A C 1
ATOM 1042 O O . ASP A 1 133 ? -0.013 -9.456 7.187 1.00 95.25 133 ASP A O 1
ATOM 1046 N N . ASP A 1 134 ? 0.040 -8.469 9.208 1.00 95.44 134 ASP A N 1
ATOM 1047 C CA . ASP A 1 134 ? -0.786 -9.470 9.891 1.00 95.44 134 ASP A CA 1
ATOM 1048 C C . ASP A 1 134 ? -2.158 -9.643 9.214 1.00 95.44 134 ASP A C 1
ATOM 1050 O O . ASP A 1 134 ? -2.679 -10.757 9.098 1.00 95.44 134 ASP A O 1
ATOM 1054 N N . ALA A 1 135 ? -2.728 -8.550 8.695 1.00 96.75 135 ALA A N 1
ATOM 1055 C CA . ALA A 1 135 ? -3.965 -8.563 7.916 1.00 96.75 135 ALA A CA 1
ATOM 1056 C C . ALA A 1 135 ? -3.787 -9.030 6.453 1.00 96.75 135 ALA A C 1
ATOM 1058 O O . ALA A 1 135 ? -4.770 -9.138 5.719 1.00 96.75 135 ALA A O 1
ATOM 1059 N N . GLY A 1 136 ? -2.561 -9.326 6.010 1.00 96.44 136 GLY A N 1
ATOM 1060 C CA . GLY A 1 136 ? -2.257 -9.870 4.686 1.00 96.44 136 GLY A CA 1
ATOM 1061 C C . GLY A 1 136 ? -2.177 -8.842 3.553 1.00 96.44 136 GLY A C 1
ATOM 1062 O O . GLY A 1 136 ? -2.221 -9.241 2.381 1.00 96.44 136 GLY A O 1
ATOM 1063 N N . LEU A 1 137 ? -2.028 -7.544 3.861 1.00 96.94 137 LEU A N 1
ATOM 1064 C CA . LEU A 1 137 ? -2.093 -6.448 2.883 1.00 96.94 137 LEU A CA 1
ATOM 1065 C C . LEU A 1 137 ? -1.209 -6.702 1.662 1.00 96.94 137 LEU A C 1
ATOM 1067 O O . LEU A 1 137 ? -1.666 -6.513 0.540 1.00 96.94 137 LEU A O 1
ATOM 1071 N N . ALA A 1 138 ? 0.052 -7.103 1.848 1.00 93.06 138 ALA A N 1
ATOM 1072 C CA . ALA A 1 138 ? 0.974 -7.276 0.730 1.00 93.06 138 ALA A CA 1
ATOM 1073 C C . ALA A 1 138 ? 0.433 -8.277 -0.298 1.00 93.06 138 ALA A C 1
ATOM 1075 O O . ALA A 1 138 ? 0.291 -7.952 -1.474 1.00 93.06 138 ALA A O 1
ATOM 1076 N N . ARG A 1 139 ? 0.053 -9.481 0.135 1.00 93.62 139 ARG A N 1
ATOM 1077 C CA . ARG A 1 139 ? -0.501 -10.502 -0.762 1.00 93.62 139 ARG A CA 1
ATOM 1078 C C . ARG A 1 139 ? -1.761 -9.999 -1.471 1.00 93.62 139 ARG A C 1
ATOM 1080 O O . ARG A 1 139 ? -1.899 -10.182 -2.683 1.00 93.62 139 ARG A O 1
ATOM 1087 N N . ASP A 1 140 ? -2.670 -9.387 -0.722 1.00 96.50 140 ASP A N 1
ATOM 1088 C CA . ASP A 1 140 ? -3.979 -9.004 -1.239 1.00 96.50 140 ASP A CA 1
ATOM 1089 C C . ASP A 1 140 ? -3.918 -7.767 -2.144 1.00 96.50 140 ASP A C 1
ATOM 1091 O O . ASP A 1 140 ? -4.540 -7.766 -3.204 1.00 96.50 140 ASP A O 1
ATOM 1095 N N . TRP A 1 141 ? -3.047 -6.797 -1.857 1.00 95.25 141 TRP A N 1
ATOM 1096 C CA . TRP A 1 141 ? -2.828 -5.622 -2.705 1.00 95.25 141 TRP A CA 1
ATOM 1097 C C . TRP A 1 141 ? -2.409 -5.997 -4.128 1.00 95.25 141 TRP A C 1
ATOM 1099 O O . TRP A 1 141 ? -3.003 -5.539 -5.111 1.00 95.25 141 TRP A O 1
ATOM 1109 N N . TYR A 1 142 ? -1.397 -6.859 -4.257 1.00 92.56 142 TYR A N 1
ATOM 1110 C CA . TYR A 1 142 ? -0.940 -7.323 -5.567 1.00 92.56 142 TYR A CA 1
ATOM 1111 C C . TYR A 1 142 ? -1.996 -8.202 -6.245 1.00 92.56 142 TYR A C 1
ATOM 1113 O O . TYR A 1 142 ? -2.173 -8.112 -7.455 1.00 92.56 142 TYR A O 1
ATOM 1121 N N . ARG A 1 143 ? -2.779 -8.979 -5.491 1.00 94.75 143 ARG A N 1
ATOM 1122 C CA . ARG A 1 143 ? -3.920 -9.711 -6.053 1.00 94.75 143 ARG A CA 1
ATOM 1123 C C . ARG A 1 143 ? -4.994 -8.774 -6.617 1.00 94.75 143 ARG A C 1
ATOM 1125 O O . ARG A 1 143 ? -5.453 -9.012 -7.729 1.00 94.75 143 ARG A O 1
ATOM 1132 N N . TRP A 1 144 ? -5.366 -7.699 -5.918 1.00 95.75 144 TRP A N 1
ATOM 1133 C CA . TRP A 1 144 ? -6.353 -6.702 -6.380 1.00 95.75 144 TRP A CA 1
ATOM 1134 C C . TRP A 1 144 ? -5.938 -5.971 -7.658 1.00 95.75 144 TRP A C 1
ATOM 1136 O O . TRP A 1 144 ? -6.780 -5.510 -8.432 1.00 95.75 144 TRP A O 1
ATOM 1146 N N . CYS A 1 145 ? -4.633 -5.875 -7.892 1.00 91.81 145 CYS A N 1
ATOM 1147 C CA . CYS A 1 145 ? -4.060 -5.263 -9.082 1.00 91.81 145 CYS A CA 1
ATOM 1148 C C . CYS A 1 145 ? -3.995 -6.214 -10.295 1.00 91.81 145 CYS A C 1
ATOM 1150 O O . CYS A 1 145 ? -3.729 -5.753 -11.407 1.00 91.81 145 CYS A O 1
ATOM 1152 N N . ASP A 1 146 ? -4.229 -7.519 -10.120 1.00 91.38 146 ASP A N 1
ATOM 1153 C CA . ASP A 1 146 ? -4.176 -8.493 -11.212 1.00 91.38 146 ASP A CA 1
ATOM 1154 C C . ASP A 1 146 ? -5.426 -8.409 -12.105 1.00 91.38 146 ASP A C 1
ATOM 1156 O O . ASP A 1 146 ? -6.476 -9.001 -11.844 1.00 91.38 146 ASP A O 1
ATOM 1160 N N . ALA A 1 147 ? -5.291 -7.687 -13.217 1.00 85.06 147 ALA A N 1
ATOM 1161 C CA . ALA A 1 147 ? -6.346 -7.530 -14.215 1.00 85.06 147 ALA A CA 1
ATOM 1162 C C . ALA A 1 147 ? -6.665 -8.817 -15.004 1.00 85.06 147 ALA A C 1
ATOM 1164 O O . ALA A 1 147 ? -7.632 -8.829 -15.765 1.00 85.06 147 ALA A O 1
ATOM 1165 N N . SER A 1 148 ? -5.850 -9.872 -14.884 1.00 87.69 148 SER A N 1
ATOM 1166 C CA . SER A 1 148 ? -6.062 -11.149 -15.579 1.00 87.69 148 SER A CA 1
ATOM 1167 C C . SER A 1 148 ? -6.875 -12.160 -14.770 1.00 87.69 148 SER A C 1
ATOM 1169 O O . SER A 1 148 ? -7.302 -13.180 -15.314 1.00 87.69 148 SER A O 1
ATOM 1171 N N . ARG A 1 149 ? -7.107 -11.874 -13.486 1.00 92.81 149 ARG A N 1
ATOM 1172 C CA . ARG A 1 149 ? -7.859 -12.740 -12.583 1.00 92.81 149 ARG A CA 1
ATOM 1173 C C . ARG A 1 149 ? -9.336 -12.825 -12.980 1.00 92.81 149 ARG A C 1
ATOM 1175 O O . ARG A 1 149 ? -9.957 -11.830 -13.351 1.00 92.81 149 ARG A O 1
ATOM 1182 N N . ASP A 1 150 ? -9.907 -14.018 -12.831 1.00 94.00 150 ASP A N 1
ATOM 1183 C CA . ASP A 1 150 ? -11.354 -14.224 -12.894 1.00 94.00 150 ASP A CA 1
ATOM 1184 C C . ASP A 1 150 ? -12.012 -13.744 -11.592 1.00 94.00 150 ASP A C 1
ATOM 1186 O O . ASP A 1 150 ? -12.028 -14.445 -10.578 1.00 94.00 150 ASP A O 1
ATOM 1190 N N . TRP A 1 151 ? -12.498 -12.506 -11.610 1.00 95.75 151 TRP A N 1
ATOM 1191 C CA . TRP A 1 151 ? -13.139 -11.874 -10.458 1.00 95.75 151 TRP A CA 1
ATOM 1192 C C . TRP A 1 151 ? -14.579 -12.342 -10.238 1.00 95.75 151 TRP A C 1
ATOM 1194 O O . TRP A 1 151 ? -15.049 -12.311 -9.103 1.00 95.75 151 TRP A O 1
ATOM 1204 N N . ALA A 1 152 ? -15.262 -12.820 -11.281 1.00 94.69 152 ALA A N 1
ATOM 1205 C CA . ALA A 1 152 ? -16.642 -13.290 -11.177 1.00 94.69 152 ALA A CA 1
ATOM 1206 C C . ALA A 1 152 ? -16.755 -14.534 -10.284 1.00 94.69 152 ALA A C 1
ATOM 1208 O O . ALA A 1 152 ? -17.743 -14.695 -9.578 1.00 94.69 152 ALA A O 1
ATOM 1209 N N . ALA A 1 153 ? -15.717 -15.377 -10.252 1.00 93.19 153 ALA A N 1
ATOM 1210 C CA . ALA A 1 153 ? -15.660 -16.546 -9.376 1.00 93.19 153 ALA A CA 1
ATOM 1211 C C . ALA A 1 153 ? -15.630 -16.206 -7.871 1.00 93.19 153 ALA A C 1
ATOM 1213 O O . ALA A 1 153 ? -15.918 -17.077 -7.053 1.00 93.19 153 ALA A O 1
ATOM 1214 N N . GLY A 1 154 ? -15.238 -14.980 -7.508 1.00 91.44 154 GLY A N 1
ATOM 1215 C CA . GLY A 1 154 ? -15.184 -14.518 -6.119 1.00 91.44 154 GLY A CA 1
ATOM 1216 C C . GLY A 1 154 ? -16.360 -13.636 -5.699 1.00 91.44 154 GLY A C 1
ATOM 1217 O O . GLY A 1 154 ? -16.506 -13.388 -4.510 1.00 91.44 154 GLY A O 1
ATOM 1218 N N . ALA A 1 155 ? -17.165 -13.151 -6.645 1.00 94.75 155 ALA A N 1
ATOM 1219 C CA . ALA A 1 155 ? -18.289 -12.267 -6.358 1.00 94.75 155 ALA A CA 1
ATOM 1220 C C . ALA A 1 155 ? -19.524 -13.060 -5.912 1.00 94.75 155 ALA A C 1
ATOM 1222 O O . ALA A 1 155 ? -19.804 -14.143 -6.430 1.00 94.75 155 ALA A O 1
ATOM 1223 N N . GLU A 1 156 ? -20.294 -12.498 -4.984 1.00 95.06 156 GLU A N 1
ATOM 1224 C CA . GLU A 1 156 ? -21.586 -13.053 -4.577 1.00 95.06 156 GLU A CA 1
ATOM 1225 C C . GLU A 1 156 ? -22.695 -12.597 -5.531 1.00 95.06 156 GLU A C 1
ATOM 1227 O O . GLU A 1 156 ? -23.652 -13.334 -5.794 1.00 95.06 156 GLU A O 1
ATOM 1232 N N . THR A 1 157 ? -22.564 -11.384 -6.079 1.00 94.56 157 THR A N 1
ATOM 1233 C CA . THR A 1 157 ? -23.531 -10.831 -7.025 1.00 94.56 157 THR A CA 1
ATOM 1234 C C . THR A 1 157 ? -23.243 -11.300 -8.446 1.00 94.56 157 THR A C 1
ATOM 1236 O O . THR A 1 157 ? -22.139 -11.174 -8.976 1.00 94.56 157 THR A O 1
ATOM 1239 N N . VAL A 1 158 ? -24.290 -11.774 -9.121 1.00 93.88 158 VAL A N 1
ATOM 1240 C CA . VAL A 1 158 ? -24.254 -12.010 -10.566 1.00 93.88 158 VAL A CA 1
ATOM 1241 C C . VAL A 1 158 ? -24.646 -10.721 -11.282 1.00 93.88 158 VAL A C 1
ATOM 1243 O O . VAL A 1 158 ? -25.774 -10.246 -11.145 1.00 93.88 158 VAL A O 1
ATOM 1246 N N . TYR A 1 159 ? -23.726 -10.163 -12.066 1.00 92.88 159 TYR A N 1
ATOM 1247 C CA . TYR A 1 159 ? -23.959 -8.943 -12.839 1.00 92.88 159 TYR A CA 1
ATOM 1248 C C . TYR A 1 159 ? -24.349 -9.265 -14.284 1.00 92.88 159 TYR A C 1
ATOM 1250 O O . TYR A 1 159 ? -23.637 -9.991 -14.975 1.00 92.88 159 TYR A O 1
ATOM 1258 N N . GLU A 1 160 ? -25.447 -8.674 -14.768 1.00 89.50 160 GLU A N 1
ATOM 1259 C CA . GLU A 1 160 ? -25.846 -8.780 -16.184 1.00 89.50 160 GLU A CA 1
ATOM 1260 C C . GLU A 1 160 ? -24.783 -8.177 -17.120 1.00 89.50 160 GLU A C 1
ATOM 1262 O O . GLU A 1 160 ? -24.464 -8.750 -18.159 1.00 89.50 160 GLU A O 1
ATOM 1267 N N . GLU A 1 161 ? -24.187 -7.053 -16.713 1.00 90.69 161 GLU A N 1
ATOM 1268 C CA . GLU A 1 161 ? -23.050 -6.416 -17.380 1.00 90.69 161 GLU A CA 1
ATOM 1269 C C . GLU A 1 161 ? -21.868 -6.326 -16.405 1.00 90.69 161 GLU A C 1
ATOM 1271 O O . GLU A 1 161 ? -21.646 -5.294 -15.768 1.00 90.69 161 GLU A O 1
ATOM 1276 N N . ASP A 1 162 ? -21.117 -7.418 -16.247 1.00 93.19 162 ASP A N 1
ATOM 1277 C CA . ASP A 1 162 ? -19.954 -7.427 -15.351 1.00 93.19 162 ASP A CA 1
ATOM 1278 C C . ASP A 1 162 ? -18.760 -6.655 -15.937 1.00 93.19 162 ASP A C 1
ATOM 1280 O O . ASP A 1 162 ? -18.195 -5.758 -15.307 1.00 93.19 162 ASP A O 1
ATOM 1284 N N . SER A 1 163 ? -18.373 -6.989 -17.172 1.00 92.31 163 SER A N 1
ATOM 1285 C CA . SER A 1 163 ? -17.177 -6.422 -17.794 1.00 92.31 163 SER A CA 1
ATOM 1286 C C . SER A 1 163 ? -17.350 -4.940 -18.106 1.00 92.31 163 SER A C 1
ATOM 1288 O O . SER A 1 163 ? -18.286 -4.535 -18.791 1.00 92.31 163 SER A O 1
ATOM 1290 N N . LEU A 1 164 ? -16.370 -4.135 -17.700 1.00 91.81 164 LEU A N 1
ATOM 1291 C CA . LEU A 1 164 ? -16.302 -2.719 -18.053 1.00 91.81 164 LEU A CA 1
ATOM 1292 C C . LEU A 1 164 ? -15.488 -2.485 -19.320 1.00 91.81 164 LEU A C 1
ATOM 1294 O O . LEU A 1 164 ? -15.223 -1.340 -19.669 1.00 91.81 164 LEU A O 1
ATOM 1298 N N . ARG A 1 165 ? -15.026 -3.533 -20.006 1.00 88.56 165 ARG A N 1
ATOM 1299 C CA . ARG A 1 165 ? -14.137 -3.369 -21.155 1.00 88.56 165 ARG A CA 1
ATOM 1300 C C . ARG A 1 165 ? -14.853 -2.619 -22.285 1.00 88.56 165 ARG A C 1
ATOM 1302 O O . ARG A 1 165 ? -15.873 -3.065 -22.800 1.00 88.56 165 ARG A O 1
ATOM 1309 N N . SER A 1 166 ? -14.298 -1.485 -22.702 1.00 85.06 166 SER A N 1
ATOM 1310 C CA . SER A 1 166 ? -14.811 -0.707 -23.826 1.00 85.06 166 SER A CA 1
ATOM 1311 C C . SER A 1 166 ? -14.390 -1.320 -25.164 1.00 85.06 166 SER A C 1
ATOM 1313 O O . SER A 1 166 ? -13.340 -1.958 -25.282 1.00 85.06 166 SER A O 1
ATOM 1315 N N . ALA A 1 167 ? -15.155 -1.028 -26.220 1.00 80.81 167 ALA A N 1
ATOM 1316 C CA . ALA A 1 167 ? -14.807 -1.410 -27.593 1.00 80.81 167 ALA A CA 1
ATOM 1317 C C . ALA A 1 167 ? -13.449 -0.843 -28.064 1.00 80.81 167 ALA A C 1
ATOM 1319 O O . ALA A 1 167 ? -12.834 -1.386 -28.976 1.00 80.81 167 ALA A O 1
ATOM 1320 N N . SER A 1 168 ? -12.968 0.238 -27.439 1.00 78.75 168 SER A N 1
ATOM 1321 C CA . SER A 1 168 ? -11.696 0.901 -27.749 1.00 78.75 168 SER A CA 1
ATOM 1322 C C . SER A 1 168 ? -10.481 0.348 -26.989 1.00 78.75 168 SER A C 1
ATOM 1324 O O . SER A 1 168 ? -9.383 0.870 -27.167 1.00 78.75 168 SER A O 1
ATOM 1326 N N . GLY A 1 169 ? -10.642 -0.695 -26.163 1.00 68.62 169 GLY A N 1
ATOM 1327 C CA . GLY A 1 169 ? -9.521 -1.362 -25.488 1.00 68.62 169 GLY A CA 1
ATOM 1328 C C . GLY A 1 169 ? -9.144 -0.807 -24.107 1.00 68.62 169 GLY A C 1
ATOM 1329 O O . GLY A 1 169 ? -8.012 -1.002 -23.675 1.00 68.62 169 GLY A O 1
ATOM 1330 N N . GLY A 1 170 ? -10.072 -0.149 -23.404 1.00 80.94 170 GLY A N 1
ATOM 1331 C CA . GLY A 1 170 ? -9.913 0.298 -22.011 1.00 80.94 170 GLY A CA 1
ATOM 1332 C C . GLY A 1 170 ? -11.074 -0.156 -21.125 1.00 80.94 170 GLY A C 1
ATOM 1333 O O . GLY A 1 170 ? -11.809 -1.063 -21.504 1.00 80.94 170 GLY A O 1
ATOM 1334 N N . PHE A 1 171 ? -11.265 0.487 -19.970 1.00 84.31 171 PHE A N 1
ATOM 1335 C CA . PHE A 1 171 ? -12.439 0.277 -19.116 1.00 84.31 171 PHE A CA 1
ATOM 1336 C C . PHE A 1 171 ? -13.346 1.509 -19.132 1.00 84.31 171 PHE A C 1
ATOM 1338 O O . PHE A 1 171 ? -12.871 2.640 -19.017 1.00 84.31 171 PHE A O 1
ATOM 1345 N N . ALA A 1 172 ? -14.651 1.294 -19.279 1.00 87.19 172 ALA A N 1
ATOM 1346 C CA . ALA A 1 172 ? -15.661 2.318 -19.111 1.00 87.19 172 ALA A CA 1
ATOM 1347 C C . ALA A 1 172 ? -15.586 2.858 -17.672 1.00 87.19 172 ALA A C 1
ATOM 1349 O O . ALA A 1 172 ? -15.521 2.069 -16.722 1.00 87.19 172 ALA A O 1
ATOM 1350 N N . PRO A 1 173 ? -15.552 4.189 -17.489 1.00 88.50 173 PRO A N 1
ATOM 1351 C CA . PRO A 1 173 ? -15.437 4.765 -16.164 1.00 88.50 173 PRO A CA 1
ATOM 1352 C C . PRO A 1 173 ? -16.721 4.513 -15.373 1.00 88.50 173 PRO A C 1
ATOM 1354 O O . PRO A 1 173 ? -17.806 4.872 -15.826 1.00 88.50 173 PRO A O 1
ATOM 1357 N N . LEU A 1 174 ? -16.586 3.967 -14.169 1.00 91.38 174 LEU A N 1
ATOM 1358 C CA . LEU A 1 174 ? -17.693 3.866 -13.225 1.00 91.38 174 LEU A CA 1
ATOM 1359 C C . LEU A 1 174 ? -17.990 5.225 -12.584 1.00 91.38 174 LEU A C 1
ATOM 1361 O O . LEU A 1 174 ? -17.110 6.098 -12.443 1.00 91.38 174 LEU A O 1
ATOM 1365 N N . HIS A 1 175 ? -19.242 5.407 -12.165 1.00 92.00 175 HIS A N 1
ATOM 1366 C CA . HIS A 1 175 ? -19.606 6.550 -11.340 1.00 92.00 175 HIS A CA 1
ATOM 1367 C C . HIS A 1 175 ? -19.032 6.385 -9.924 1.00 92.00 175 HIS A C 1
ATOM 1369 O O . HIS A 1 175 ? -18.950 5.275 -9.409 1.00 92.00 175 HIS A O 1
ATOM 1375 N N . VAL A 1 176 ? -18.655 7.484 -9.257 1.00 93.69 176 VAL A N 1
ATOM 1376 C CA . VAL A 1 176 ? -18.124 7.410 -7.876 1.00 93.69 176 VAL A CA 1
ATOM 1377 C C . VAL A 1 176 ? -19.131 6.768 -6.916 1.00 93.69 176 VAL A C 1
ATOM 1379 O O . VAL A 1 176 ? -18.743 6.062 -5.995 1.00 93.69 176 VAL A O 1
ATOM 1382 N N . ASP A 1 177 ? -20.424 6.952 -7.181 1.00 95.56 177 ASP A N 1
ATOM 1383 C CA . ASP A 1 177 ? -21.487 6.384 -6.351 1.00 95.56 177 ASP A CA 1
ATOM 1384 C C . ASP A 1 177 ? -21.569 4.855 -6.459 1.00 95.56 177 ASP A C 1
ATOM 1386 O O . ASP A 1 177 ? -21.986 4.224 -5.494 1.00 95.56 177 ASP A O 1
ATOM 1390 N N . GLU A 1 178 ? -21.122 4.252 -7.569 1.00 96.25 178 GLU A N 1
ATOM 1391 C CA . GLU A 1 178 ? -21.020 2.788 -7.686 1.00 96.25 178 GLU A CA 1
ATOM 1392 C C . GLU A 1 178 ? -19.925 2.245 -6.756 1.00 96.25 178 GLU A C 1
ATOM 1394 O O . GLU A 1 178 ? -20.167 1.284 -6.030 1.00 96.25 178 GLU A O 1
ATOM 1399 N N . PHE A 1 179 ? -18.763 2.910 -6.683 1.00 97.12 179 PHE A N 1
ATOM 1400 C CA . PHE A 1 179 ? -17.724 2.561 -5.705 1.00 97.12 179 PHE A CA 1
ATOM 1401 C C . PHE A 1 179 ? -18.240 2.711 -4.275 1.00 97.12 179 PHE A C 1
ATOM 1403 O O . PHE A 1 179 ? -18.149 1.782 -3.479 1.00 97.12 179 PHE A O 1
ATOM 1410 N N . MET A 1 180 ? -18.827 3.867 -3.950 1.00 98.06 180 MET A N 1
ATOM 1411 C CA . MET A 1 180 ? -19.350 4.120 -2.606 1.00 98.06 180 MET A CA 1
ATOM 1412 C C . MET A 1 180 ? -20.437 3.109 -2.211 1.00 98.06 180 MET A C 1
ATOM 1414 O O . MET A 1 180 ? -20.513 2.728 -1.048 1.00 98.06 180 MET A O 1
ATOM 1418 N N . ALA A 1 181 ? -21.282 2.677 -3.152 1.00 98.25 181 ALA A N 1
ATOM 1419 C CA . ALA A 1 181 ? -22.289 1.650 -2.904 1.00 98.25 181 ALA A CA 1
ATOM 1420 C C . ALA A 1 181 ? -21.658 0.282 -2.603 1.00 98.25 181 ALA A C 1
ATOM 1422 O O . ALA A 1 181 ? -22.088 -0.363 -1.651 1.00 98.25 181 ALA A O 1
ATOM 1423 N N . ALA A 1 182 ? -20.620 -0.121 -3.344 1.00 98.31 182 ALA A N 1
ATOM 1424 C CA . ALA A 1 182 ? -19.914 -1.380 -3.104 1.00 98.31 182 ALA A CA 1
ATOM 1425 C C . ALA A 1 182 ? -19.275 -1.429 -1.705 1.00 98.31 182 ALA A C 1
ATOM 1427 O O . ALA A 1 182 ? -19.483 -2.387 -0.967 1.00 98.31 182 ALA A O 1
ATOM 1428 N N . TYR A 1 183 ? -18.591 -0.361 -1.282 1.00 98.56 183 TYR A N 1
ATOM 1429 C CA . TYR A 1 183 ? -17.995 -0.302 0.061 1.00 98.56 183 TYR A CA 1
ATOM 1430 C C . TYR A 1 183 ? -19.035 -0.259 1.191 1.00 98.56 183 TYR A C 1
ATOM 1432 O O . TYR A 1 183 ? -18.815 -0.847 2.247 1.00 98.56 183 TYR A O 1
ATOM 1440 N N . ARG A 1 184 ? -20.198 0.373 0.975 1.00 98.56 184 ARG A N 1
ATOM 1441 C CA . A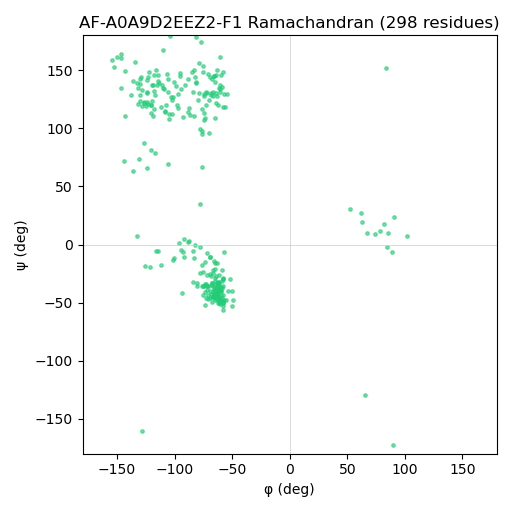RG A 1 184 ? -21.315 0.290 1.935 1.00 98.56 184 ARG A CA 1
ATOM 1442 C C . ARG A 1 184 ? -21.893 -1.116 2.021 1.00 98.56 184 ARG A C 1
ATOM 1444 O O . ARG A 1 184 ? -22.203 -1.568 3.117 1.00 98.56 184 ARG A O 1
ATOM 1451 N N . ALA A 1 185 ? -22.040 -1.799 0.886 1.00 98.25 185 ALA A N 1
ATOM 1452 C CA . ALA A 1 185 ? -22.506 -3.183 0.850 1.00 98.25 185 ALA A CA 1
ATOM 1453 C C . ALA A 1 185 ? -21.531 -4.127 1.576 1.00 98.25 185 ALA A C 1
ATOM 1455 O O . ALA A 1 185 ? -21.974 -5.054 2.244 1.00 98.25 185 ALA A O 1
ATOM 1456 N N . ALA A 1 186 ? -20.229 -3.832 1.521 1.00 98.25 186 ALA A N 1
ATOM 1457 C CA . ALA A 1 186 ? -19.188 -4.518 2.283 1.00 98.25 186 ALA A CA 1
ATOM 1458 C C . ALA A 1 186 ? -19.184 -4.197 3.795 1.00 98.25 186 ALA A C 1
ATOM 1460 O O . ALA A 1 186 ? -18.456 -4.836 4.549 1.00 98.25 186 ALA A O 1
ATOM 1461 N N . GLY A 1 187 ? -19.992 -3.235 4.259 1.00 98.12 187 GLY A N 1
ATOM 1462 C CA . GLY A 1 187 ? -20.164 -2.921 5.681 1.00 98.12 187 GLY A CA 1
ATOM 1463 C C . GLY A 1 187 ? -19.420 -1.682 6.189 1.00 98.12 187 GLY A C 1
ATOM 1464 O O . GLY A 1 187 ? -19.442 -1.435 7.392 1.00 98.12 187 GLY A O 1
ATOM 1465 N N . ALA A 1 188 ? -18.795 -0.884 5.317 1.00 98.31 188 ALA A N 1
ATOM 1466 C CA . ALA A 1 188 ? -18.163 0.372 5.725 1.00 98.31 188 ALA A CA 1
ATOM 1467 C C . ALA A 1 188 ? -19.158 1.542 5.802 1.00 98.31 188 ALA A C 1
ATOM 1469 O O . ALA A 1 188 ? -20.113 1.636 5.020 1.00 98.31 188 ALA A O 1
ATOM 1470 N N . GLU A 1 189 ? -18.887 2.502 6.685 1.00 98.25 189 GLU A N 1
ATOM 1471 C CA . GLU A 1 189 ? -19.509 3.824 6.610 1.00 98.25 189 GLU A CA 1
ATOM 1472 C C . GLU A 1 189 ? -18.797 4.640 5.527 1.00 98.25 189 GLU A C 1
ATOM 1474 O O . GLU A 1 189 ? -17.576 4.693 5.501 1.00 98.25 189 GLU A O 1
ATOM 1479 N N . VAL A 1 190 ? -19.535 5.263 4.598 1.00 98.06 190 VAL A N 1
ATOM 1480 C CA . VAL A 1 190 ? -18.923 5.929 3.432 1.00 98.06 190 VAL A CA 1
ATOM 1481 C C . VAL A 1 190 ? -19.439 7.350 3.252 1.00 98.06 190 VAL A C 1
ATOM 1483 O O . VAL A 1 190 ? -20.640 7.568 3.030 1.00 98.06 190 VAL A O 1
ATOM 1486 N N . SER A 1 191 ? -18.511 8.307 3.227 1.00 95.56 191 SER A N 1
ATOM 1487 C CA . SER A 1 191 ? -18.757 9.735 3.016 1.00 95.56 191 SER A CA 1
ATOM 1488 C C . SER A 1 191 ? -18.101 10.243 1.725 1.00 95.56 191 SER A C 1
ATOM 1490 O O . SER A 1 191 ? -17.118 9.692 1.233 1.00 95.56 191 SER A O 1
ATOM 1492 N N . ARG A 1 192 ? -18.695 11.268 1.099 1.00 93.06 192 ARG A N 1
ATOM 1493 C CA . ARG A 1 192 ? -18.184 11.833 -0.162 1.00 93.06 192 ARG A CA 1
ATOM 1494 C C . ARG A 1 192 ? -17.040 12.809 0.116 1.00 93.06 192 ARG A C 1
ATOM 1496 O O . ARG A 1 192 ? -17.159 13.664 0.988 1.00 93.06 192 ARG A O 1
ATOM 1503 N N . GLY A 1 193 ? -16.009 12.753 -0.727 1.00 88.00 193 GLY A N 1
ATOM 1504 C CA . GLY A 1 193 ? -14.756 13.479 -0.539 1.00 88.00 193 GLY A CA 1
ATOM 1505 C C . GLY A 1 193 ? -13.808 12.723 0.390 1.00 88.00 193 GLY A C 1
ATOM 1506 O O . GLY A 1 193 ? -14.251 11.969 1.245 1.00 88.00 193 GLY A O 1
ATOM 1507 N N . SER A 1 194 ? -12.505 12.926 0.208 1.00 78.81 194 SER A N 1
ATOM 1508 C CA . SER A 1 194 ? -11.473 12.487 1.153 1.00 78.81 194 SER A CA 1
ATOM 1509 C C . SER A 1 194 ? -10.719 13.700 1.692 1.00 78.81 194 SER A C 1
ATOM 1511 O O . SER A 1 194 ? -10.531 14.686 0.972 1.00 78.81 194 SER A O 1
ATOM 1513 N N . ARG A 1 195 ? -10.294 13.629 2.960 1.00 70.88 195 ARG A N 1
ATOM 1514 C CA . ARG A 1 195 ? -9.498 14.676 3.626 1.00 70.88 195 ARG A CA 1
ATOM 1515 C C . ARG A 1 195 ? -8.121 14.861 2.988 1.00 70.88 195 ARG A C 1
ATOM 1517 O O . ARG A 1 195 ? -7.604 15.972 3.000 1.00 70.88 195 ARG A O 1
ATOM 1524 N N . ASP A 1 196 ? -7.583 13.808 2.377 1.00 69.62 196 ASP A N 1
ATOM 1525 C CA . ASP A 1 196 ? -6.283 13.831 1.694 1.00 69.62 196 ASP A CA 1
ATOM 1526 C C . ASP A 1 196 ? -6.415 14.070 0.191 1.00 69.62 196 ASP A C 1
ATOM 1528 O O . ASP A 1 196 ? -5.418 14.083 -0.532 1.00 69.62 196 ASP A O 1
ATOM 1532 N N . ALA A 1 197 ? -7.650 14.246 -0.292 1.00 65.31 197 ALA A N 1
ATOM 1533 C CA . ALA A 1 197 ? -7.917 14.277 -1.711 1.00 65.31 197 ALA A CA 1
ATOM 1534 C C . ALA A 1 197 ? -7.243 15.470 -2.387 1.00 65.31 197 ALA A C 1
ATOM 1536 O O . ALA A 1 197 ? -7.467 16.634 -2.037 1.00 65.31 197 ALA A O 1
ATOM 1537 N N . ARG A 1 198 ? -6.528 15.206 -3.479 1.00 66.00 198 ARG A N 1
ATOM 1538 C CA . ARG A 1 198 ? -6.149 16.267 -4.413 1.00 66.00 198 ARG A CA 1
ATOM 1539 C C . ARG A 1 198 ? -7.431 16.935 -4.945 1.00 66.00 198 ARG A C 1
ATOM 1541 O O . ARG A 1 198 ? -8.318 16.217 -5.412 1.00 66.00 198 ARG A O 1
ATOM 1548 N N . PRO A 1 199 ? -7.516 18.284 -5.033 1.00 57.66 199 PRO A N 1
ATOM 1549 C CA . PRO A 1 199 ? -8.743 19.036 -5.382 1.00 57.66 199 PRO A CA 1
ATOM 1550 C C . PRO A 1 199 ? -9.401 18.694 -6.731 1.00 57.66 199 PRO A C 1
ATOM 1552 O O . PRO A 1 199 ? -10.424 19.253 -7.113 1.00 57.66 199 PRO A O 1
ATOM 1555 N N . ARG A 1 200 ? -8.744 17.852 -7.521 1.00 64.25 200 ARG A N 1
ATOM 1556 C CA . ARG A 1 200 ? -9.014 17.555 -8.922 1.00 64.25 200 ARG A CA 1
ATOM 1557 C C . ARG A 1 200 ? -9.473 16.115 -9.155 1.00 64.25 200 ARG A C 1
ATOM 1559 O O . ARG A 1 200 ? -9.791 15.804 -10.308 1.00 64.25 200 ARG A O 1
ATOM 1566 N N . ASN A 1 201 ? -9.477 15.272 -8.125 1.00 72.12 201 ASN A N 1
ATOM 1567 C CA . ASN A 1 201 ? -9.835 13.860 -8.211 1.00 72.12 201 ASN A CA 1
ATOM 1568 C C . ASN A 1 201 ? -11.212 13.622 -7.584 1.00 72.12 201 ASN A C 1
ATOM 1570 O O . ASN A 1 201 ? -11.600 14.299 -6.634 1.00 72.12 201 ASN A O 1
ATOM 1574 N N . ARG A 1 202 ? -11.964 12.664 -8.140 1.00 88.12 202 ARG A N 1
ATOM 1575 C CA . ARG A 1 202 ? -13.169 12.150 -7.478 1.00 88.12 202 ARG A CA 1
ATOM 1576 C C . ARG A 1 202 ? -12.690 11.317 -6.296 1.00 88.12 202 ARG A C 1
ATOM 1578 O O . ARG A 1 202 ? -11.816 10.476 -6.485 1.00 88.12 202 ARG A O 1
ATOM 1585 N N . SER A 1 203 ? -13.237 11.551 -5.116 1.00 93.88 203 SER A N 1
ATOM 1586 C CA . SER A 1 203 ? -12.795 10.865 -3.908 1.00 93.88 203 SER A CA 1
ATOM 1587 C C . SER A 1 203 ? -13.939 10.636 -2.933 1.00 93.88 203 SER A C 1
ATOM 1589 O O . SER A 1 203 ? -14.991 11.283 -3.007 1.00 93.88 203 SER A O 1
ATOM 1591 N N . PHE A 1 204 ? -13.721 9.692 -2.034 1.00 95.88 204 PHE A N 1
ATOM 1592 C CA . PHE A 1 204 ? -14.590 9.368 -0.914 1.00 95.88 204 PHE A CA 1
ATOM 1593 C C . PHE A 1 204 ? -13.731 8.832 0.231 1.00 95.88 204 PHE A C 1
ATOM 1595 O O . PHE A 1 204 ? -12.588 8.430 0.012 1.00 95.88 204 PHE A O 1
ATOM 1602 N N . THR A 1 205 ? -14.280 8.844 1.436 1.00 97.06 205 THR A N 1
ATOM 1603 C CA . THR A 1 205 ? -13.685 8.205 2.608 1.00 97.06 205 THR A CA 1
ATOM 1604 C C . THR A 1 205 ? -14.592 7.071 3.039 1.00 97.06 205 THR A C 1
ATOM 1606 O O . THR A 1 205 ? -15.819 7.213 2.998 1.00 97.06 205 THR A O 1
ATOM 1609 N N . LEU A 1 206 ? -13.989 5.963 3.448 1.00 97.00 206 LEU A N 1
ATOM 1610 C CA . LEU A 1 206 ? -14.682 4.884 4.128 1.00 97.00 206 LEU A CA 1
ATOM 1611 C C . LEU A 1 206 ? -14.084 4.661 5.515 1.00 97.00 206 LEU A C 1
ATOM 1613 O O . LEU A 1 206 ? -12.865 4.675 5.668 1.00 97.00 206 LEU A O 1
ATOM 1617 N N . ASP A 1 207 ? -14.953 4.461 6.495 1.00 98.25 207 ASP A N 1
ATOM 1618 C CA . ASP A 1 207 ? -14.603 4.252 7.892 1.00 98.25 207 ASP A CA 1
ATOM 1619 C C . ASP A 1 207 ? -15.076 2.859 8.325 1.00 98.25 207 ASP A C 1
ATOM 1621 O O . ASP A 1 207 ? -16.217 2.454 8.069 1.00 98.2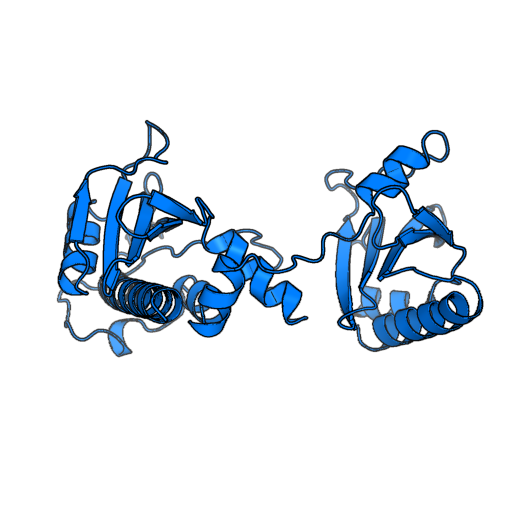5 207 ASP A O 1
ATOM 1625 N N . VAL A 1 208 ? -14.180 2.116 8.976 1.00 98.44 208 VAL A N 1
ATOM 1626 C CA . VAL A 1 208 ? -14.449 0.793 9.552 1.00 98.44 208 VAL A CA 1
ATOM 1627 C C . VAL A 1 208 ? -14.030 0.821 11.016 1.00 98.44 208 VAL A C 1
ATOM 1629 O O . VAL A 1 208 ? -12.882 1.133 11.329 1.00 98.44 208 VAL A O 1
ATOM 1632 N N . ALA A 1 209 ? -14.964 0.523 11.917 1.00 97.56 209 ALA A N 1
ATOM 1633 C CA . ALA A 1 209 ? -14.775 0.691 13.355 1.00 97.56 209 ALA A CA 1
ATOM 1634 C C . ALA A 1 209 ? -14.789 -0.642 14.117 1.00 97.56 209 ALA A C 1
ATOM 1636 O O . ALA A 1 209 ? -15.562 -1.548 13.798 1.00 97.56 209 ALA A O 1
ATOM 1637 N N . ALA A 1 210 ? -13.986 -0.726 15.178 1.00 97.12 210 ALA A N 1
ATOM 1638 C CA . ALA A 1 210 ? -14.024 -1.793 16.174 1.00 97.12 210 ALA A CA 1
ATOM 1639 C C . ALA A 1 210 ? -13.738 -1.213 17.572 1.00 97.12 210 ALA A C 1
ATOM 1641 O O . ALA A 1 210 ? -12.623 -0.795 17.876 1.00 97.12 210 ALA A O 1
ATOM 1642 N N . GLY A 1 211 ? -14.752 -1.177 18.442 1.00 94.56 211 GLY A N 1
ATOM 1643 C CA . GLY A 1 211 ? -14.627 -0.533 19.755 1.00 94.56 211 GLY A CA 1
ATOM 1644 C C . GLY A 1 211 ? -14.405 0.979 19.630 1.00 94.56 211 GLY A C 1
ATOM 1645 O O . GLY A 1 211 ? -15.160 1.646 18.928 1.00 94.56 211 GLY A O 1
ATOM 1646 N N . GLY A 1 212 ? -13.387 1.510 20.317 1.00 96.00 212 GLY A N 1
ATOM 1647 C CA . GLY A 1 212 ? -12.963 2.915 20.211 1.00 96.00 212 GLY A CA 1
ATOM 1648 C C . GLY A 1 212 ? -12.048 3.211 19.014 1.00 96.00 212 GLY A C 1
ATOM 1649 O O . GLY A 1 212 ? -11.644 4.355 18.829 1.00 96.00 212 GLY A O 1
ATOM 1650 N N . VAL A 1 213 ? -11.709 2.203 18.202 1.00 98.06 213 VAL A N 1
ATOM 1651 C CA . VAL A 1 213 ? -10.791 2.340 17.064 1.00 98.06 213 VAL A CA 1
ATOM 1652 C C . VAL A 1 213 ? -11.565 2.488 15.757 1.00 98.06 213 VAL A C 1
ATOM 1654 O O . VAL A 1 213 ? -12.505 1.734 15.497 1.00 98.06 213 VAL A O 1
ATOM 1657 N N . VAL A 1 214 ? -11.134 3.419 14.904 1.00 98.38 214 VAL A N 1
ATOM 1658 C CA . VAL A 1 214 ? -11.634 3.619 13.539 1.00 98.38 214 VAL A CA 1
ATOM 1659 C C . VAL A 1 214 ? -10.469 3.604 12.553 1.00 98.38 214 VAL A C 1
ATOM 1661 O O . VAL A 1 214 ? -9.570 4.439 12.622 1.00 98.38 214 VAL A O 1
ATOM 1664 N N . CYS A 1 215 ? -10.513 2.695 11.585 1.00 98.31 215 CYS A N 1
ATOM 1665 C CA . CYS A 1 215 ? -9.666 2.742 10.401 1.00 98.31 215 CYS A CA 1
ATOM 1666 C C . CYS A 1 215 ? -10.369 3.577 9.326 1.00 98.31 215 CYS A C 1
ATOM 1668 O O . CYS A 1 215 ? -11.423 3.181 8.827 1.00 98.31 215 CYS A O 1
ATOM 1670 N N . SER A 1 216 ? -9.789 4.725 8.974 1.00 97.81 216 SER A N 1
ATOM 1671 C CA . SER A 1 216 ? -10.343 5.645 7.977 1.00 97.81 216 SER A CA 1
ATOM 1672 C C . SER A 1 216 ? -9.501 5.608 6.707 1.00 97.81 216 SER A C 1
ATOM 1674 O O . SER A 1 216 ? -8.322 5.974 6.712 1.00 97.81 216 SER A O 1
ATOM 1676 N N . LEU A 1 217 ? -10.096 5.143 5.612 1.00 97.81 217 LEU A N 1
ATOM 1677 C CA . LEU A 1 217 ? -9.437 5.002 4.321 1.00 97.81 217 LEU A CA 1
ATOM 1678 C C . LEU A 1 217 ? -9.958 6.055 3.341 1.00 97.81 217 LEU A C 1
ATOM 1680 O O . LEU A 1 217 ? -11.111 6.033 2.908 1.00 97.81 217 LEU A O 1
ATOM 1684 N N . GLY A 1 218 ? -9.080 6.973 2.950 1.00 96.56 218 GLY A N 1
ATOM 1685 C CA . GLY A 1 218 ? -9.322 7.890 1.847 1.00 96.56 218 GLY A CA 1
ATOM 1686 C C . GLY A 1 218 ? -9.066 7.198 0.512 1.00 96.56 218 GLY A C 1
ATOM 1687 O O . GLY A 1 218 ? -7.962 6.712 0.275 1.00 96.56 218 GLY A O 1
ATOM 1688 N N . VAL A 1 219 ? -10.058 7.202 -0.379 1.00 95.50 219 VAL A N 1
ATOM 1689 C CA . VAL A 1 219 ? -9.947 6.645 -1.732 1.00 95.50 219 VAL A CA 1
ATOM 1690 C C . VAL A 1 219 ? -10.008 7.767 -2.764 1.00 95.50 219 VAL A C 1
ATOM 1692 O O . VAL A 1 219 ? -11.012 8.475 -2.889 1.00 95.50 219 VAL A O 1
ATOM 1695 N N . GLU A 1 220 ? -8.940 7.924 -3.545 1.00 92.94 220 GLU A N 1
ATOM 1696 C CA . GLU A 1 220 ? -8.915 8.771 -4.734 1.00 92.94 220 GLU A CA 1
ATOM 1697 C C . GLU A 1 220 ? -9.046 7.933 -6.008 1.00 92.94 220 GLU A C 1
ATOM 1699 O O . GLU A 1 220 ? -8.258 7.023 -6.273 1.00 92.94 220 GLU A O 1
ATOM 1704 N N . LEU A 1 221 ? -10.012 8.293 -6.853 1.00 91.25 221 LEU A N 1
ATOM 1705 C CA . LEU A 1 221 ? -10.225 7.641 -8.137 1.00 91.25 221 LEU A CA 1
ATOM 1706 C C . LEU A 1 221 ? -9.432 8.326 -9.253 1.00 91.25 221 LEU A C 1
ATOM 1708 O O . LEU A 1 221 ? -9.431 9.556 -9.393 1.00 91.25 221 LEU A O 1
ATOM 1712 N N . GLY A 1 222 ? -8.823 7.506 -10.108 1.00 84.19 222 GLY A N 1
ATOM 1713 C CA . GLY A 1 222 ? -8.123 7.953 -11.308 1.00 84.19 222 GLY A CA 1
ATOM 1714 C C . GLY A 1 222 ? -9.012 8.753 -12.264 1.00 84.19 222 GLY A C 1
ATOM 1715 O O . GLY A 1 222 ? -10.222 8.541 -12.400 1.00 84.19 222 GLY A O 1
ATOM 1716 N N . ARG A 1 223 ? -8.404 9.700 -12.983 1.00 71.88 223 ARG A N 1
ATOM 1717 C CA . ARG A 1 223 ? -9.098 10.456 -14.033 1.00 71.88 223 ARG A CA 1
ATOM 1718 C C . ARG A 1 223 ? -9.288 9.577 -15.263 1.00 71.88 223 ARG A C 1
ATOM 1720 O O . ARG A 1 223 ? -8.313 9.226 -15.915 1.00 71.88 223 ARG A O 1
ATOM 1727 N N . GLY A 1 224 ? -10.540 9.248 -15.578 1.00 70.06 224 GLY A N 1
ATOM 1728 C CA . GLY A 1 224 ? -10.875 8.402 -16.731 1.00 70.06 224 GLY A CA 1
ATOM 1729 C C . GLY A 1 224 ? -10.398 6.952 -16.601 1.00 70.06 224 GLY A C 1
ATOM 1730 O O . GLY A 1 224 ? -10.468 6.209 -17.571 1.00 70.06 224 GLY A O 1
ATOM 1731 N N . LEU A 1 225 ? -9.923 6.562 -15.417 1.00 74.38 225 LEU A N 1
ATOM 1732 C CA . LEU A 1 225 ? -9.485 5.217 -15.079 1.00 74.38 225 LEU A CA 1
ATOM 1733 C C . LEU A 1 225 ? -10.169 4.823 -13.776 1.00 74.38 225 LEU A C 1
ATOM 1735 O O . LEU A 1 225 ? -10.220 5.616 -12.837 1.00 74.38 225 LEU A O 1
ATOM 1739 N N . ASN A 1 226 ? -10.643 3.588 -13.692 1.00 88.44 226 ASN A N 1
ATOM 1740 C CA . ASN A 1 226 ? -11.214 3.029 -12.468 1.00 88.44 226 ASN A CA 1
ATOM 1741 C C . ASN A 1 226 ? -10.121 2.616 -11.460 1.00 88.44 226 ASN A C 1
ATOM 1743 O O . ASN A 1 226 ? -10.242 1.595 -10.790 1.00 88.44 226 ASN A O 1
ATOM 1747 N N . SER A 1 227 ? -9.015 3.365 -11.401 1.00 90.88 227 SER A N 1
ATOM 1748 C CA . SER A 1 227 ? -7.906 3.092 -10.489 1.00 90.88 227 SER A CA 1
ATOM 1749 C C . SER A 1 227 ? -8.203 3.633 -9.096 1.00 90.88 227 SER A C 1
ATOM 1751 O O . SER A 1 227 ? -8.661 4.774 -8.999 1.00 90.88 227 SER A O 1
ATOM 1753 N N . GLN A 1 228 ? -7.855 2.883 -8.054 1.00 93.06 228 GLN A N 1
ATOM 1754 C CA . GLN A 1 228 ? -8.012 3.293 -6.657 1.00 93.06 228 GLN A CA 1
ATOM 1755 C C . GLN A 1 228 ? -6.647 3.610 -6.032 1.00 93.06 228 GLN A C 1
ATOM 1757 O O . GLN A 1 228 ? -5.754 2.767 -6.011 1.00 93.06 228 GLN A O 1
ATOM 1762 N N . GLU A 1 229 ? -6.471 4.842 -5.565 1.00 89.81 229 GLU A N 1
ATOM 1763 C CA . GLU A 1 229 ? -5.368 5.239 -4.688 1.00 89.81 229 GLU A CA 1
ATOM 1764 C C . GLU A 1 229 ? -5.910 5.339 -3.265 1.00 89.81 229 GLU A C 1
ATOM 1766 O O . GLU A 1 229 ? -6.889 6.050 -3.038 1.00 89.81 229 GLU A O 1
ATOM 1771 N N . CYS A 1 230 ? -5.294 4.616 -2.336 1.00 94.44 230 CYS A N 1
ATOM 1772 C CA . CYS A 1 230 ? -5.849 4.373 -1.011 1.00 94.44 230 CYS A CA 1
ATOM 1773 C C . CYS A 1 230 ? -4.858 4.831 0.061 1.00 94.44 230 CYS A C 1
ATOM 1775 O O . CYS A 1 230 ? -3.734 4.328 0.110 1.00 94.44 230 CYS A O 1
ATOM 1777 N N . THR A 1 231 ? -5.293 5.744 0.926 1.00 94.00 231 THR A N 1
ATOM 1778 C CA . THR A 1 231 ? -4.506 6.282 2.044 1.00 94.00 231 THR A CA 1
ATOM 1779 C C . THR A 1 231 ? -5.217 5.980 3.353 1.00 94.00 231 THR A C 1
ATOM 1781 O O . THR A 1 231 ? -6.375 6.364 3.521 1.00 94.00 231 THR A O 1
ATOM 1784 N N . LEU A 1 232 ? -4.538 5.297 4.270 1.00 96.56 232 LEU A N 1
ATOM 1785 C CA . LEU A 1 232 ? -5.095 4.839 5.537 1.00 96.56 232 LEU A CA 1
ATOM 1786 C C . LEU A 1 232 ? -4.594 5.680 6.708 1.00 96.56 232 LEU A C 1
ATOM 1788 O O . LEU A 1 232 ? -3.424 6.052 6.766 1.00 96.56 232 LEU A O 1
ATOM 1792 N N . ARG A 1 233 ? -5.484 5.917 7.668 1.00 96.25 233 ARG A N 1
ATOM 1793 C CA . ARG A 1 233 ? -5.166 6.387 9.017 1.00 96.25 233 ARG A CA 1
ATOM 1794 C C . ARG A 1 233 ? -5.939 5.579 10.055 1.00 96.25 233 ARG A C 1
ATOM 1796 O O . ARG A 1 233 ? -7.006 5.037 9.753 1.00 96.25 233 ARG A O 1
ATOM 1803 N N . VAL A 1 234 ? -5.431 5.557 11.278 1.00 97.62 234 VAL A N 1
ATOM 1804 C CA . VAL A 1 234 ? -6.091 4.936 12.430 1.00 97.62 234 VAL A CA 1
ATOM 1805 C C . VAL A 1 234 ? -6.394 6.010 13.459 1.00 97.62 234 VAL A C 1
ATOM 1807 O O . VAL A 1 234 ? -5.513 6.781 13.844 1.00 97.62 234 VAL A O 1
ATOM 1810 N N . LEU A 1 235 ? -7.649 6.055 13.895 1.00 97.44 235 LEU A N 1
ATOM 1811 C CA . LEU A 1 235 ? -8.113 6.917 14.967 1.00 97.44 235 LEU A CA 1
ATOM 1812 C C . LEU A 1 235 ? -8.482 6.071 16.184 1.00 97.44 235 LEU A C 1
ATOM 1814 O O . LEU A 1 235 ? -9.155 5.055 16.037 1.00 97.44 235 LEU A O 1
ATOM 1818 N N . VAL A 1 236 ? -8.093 6.511 17.376 1.00 96.88 236 VAL A N 1
ATOM 1819 C CA . VAL A 1 236 ? -8.495 5.922 18.659 1.00 96.88 236 VAL A CA 1
ATOM 1820 C C . VAL A 1 236 ? -9.213 7.000 19.451 1.00 96.88 236 VAL A C 1
ATOM 1822 O O . VAL A 1 236 ? -8.665 8.076 19.676 1.00 96.88 236 VAL A O 1
ATOM 1825 N N . ASP A 1 237 ? -10.473 6.748 19.799 1.00 95.44 237 ASP A N 1
ATOM 1826 C CA . ASP A 1 237 ? -11.361 7.707 20.467 1.00 95.44 237 ASP A CA 1
ATOM 1827 C C . ASP A 1 237 ? -11.447 9.069 19.743 1.00 95.44 237 ASP A C 1
ATOM 1829 O O . ASP A 1 237 ? -11.661 10.119 20.348 1.00 95.44 237 ASP A O 1
ATOM 1833 N N . GLY A 1 238 ? -11.303 9.044 18.412 1.00 93.50 238 GLY A N 1
ATOM 1834 C CA . GLY A 1 238 ? -11.347 10.219 17.537 1.00 93.50 238 GLY A CA 1
ATOM 1835 C C . GLY A 1 238 ? -10.004 10.922 17.311 1.00 93.50 238 GLY A C 1
ATOM 1836 O O . GLY A 1 238 ? -9.943 11.804 16.454 1.00 93.50 238 GLY A O 1
ATOM 1837 N N . GLU A 1 239 ? -8.939 10.518 18.005 1.00 95.69 239 GLU A N 1
ATOM 1838 C CA . GLU A 1 239 ? -7.585 11.057 17.837 1.00 95.69 239 GLU A CA 1
ATOM 1839 C C . GLU A 1 239 ? -6.773 10.202 16.861 1.00 95.69 239 GLU A C 1
ATOM 1841 O O . GLU A 1 239 ? -6.772 8.977 16.951 1.00 95.69 239 GLU A O 1
ATOM 1846 N N . GLU A 1 240 ? -6.072 10.833 15.919 1.00 95.31 240 GLU A N 1
ATOM 1847 C CA . GLU A 1 240 ? -5.219 10.129 14.954 1.00 95.31 240 GLU A CA 1
ATOM 1848 C C . GLU A 1 240 ? -3.949 9.613 15.645 1.00 95.31 240 GLU A C 1
ATOM 1850 O O . GLU A 1 240 ? -3.165 10.397 16.179 1.00 95.31 240 GLU A O 1
ATOM 1855 N N . VAL A 1 241 ? -3.746 8.293 15.629 1.00 95.06 241 VAL A N 1
ATOM 1856 C CA . VAL A 1 241 ? -2.591 7.634 16.271 1.00 95.06 241 VAL A CA 1
ATOM 1857 C C . VAL A 1 241 ? -1.616 7.016 15.269 1.00 95.06 241 VAL A C 1
ATOM 1859 O O . VAL A 1 241 ? -0.478 6.728 15.630 1.00 95.06 241 VAL A O 1
ATOM 1862 N N . ALA A 1 242 ? -2.046 6.809 14.020 1.00 93.31 242 ALA A N 1
ATOM 1863 C CA . ALA A 1 242 ? -1.205 6.321 12.931 1.00 93.31 242 ALA A CA 1
ATOM 1864 C C . ALA A 1 242 ? -1.721 6.792 11.562 1.00 93.31 242 ALA A C 1
ATOM 1866 O O . ALA A 1 242 ? -2.926 6.983 11.371 1.00 93.31 242 ALA A O 1
ATOM 1867 N N . GLY A 1 243 ? -0.810 6.913 10.593 1.00 89.75 243 GLY A N 1
ATOM 1868 C CA . GLY A 1 243 ? -1.090 7.460 9.265 1.00 89.75 243 GLY A CA 1
ATOM 1869 C C . GLY A 1 243 ? -0.894 8.982 9.174 1.00 89.75 243 GLY A C 1
ATOM 1870 O O . GLY A 1 243 ? -0.366 9.589 10.106 1.00 89.75 243 GLY A O 1
ATOM 1871 N N . PRO A 1 244 ? -1.278 9.607 8.043 1.00 91.94 244 PRO A N 1
ATOM 1872 C CA . PRO A 1 244 ? -1.813 8.985 6.831 1.00 91.94 244 PRO A CA 1
ATOM 1873 C C . PRO A 1 244 ? -0.731 8.262 6.007 1.00 91.94 244 PRO A C 1
ATOM 1875 O O . PRO A 1 244 ? 0.287 8.854 5.653 1.00 91.94 244 PRO A O 1
ATOM 1878 N N . GLU A 1 245 ? -0.975 7.004 5.632 1.00 88.00 245 GLU A N 1
ATOM 1879 C CA . GLU A 1 245 ? -0.029 6.178 4.868 1.00 88.00 245 GLU A CA 1
ATOM 1880 C C . GLU A 1 245 ? -0.674 5.556 3.613 1.00 88.00 245 GLU A C 1
ATOM 1882 O O . GLU A 1 245 ? -1.775 5.004 3.684 1.00 88.00 245 GLU A O 1
ATOM 188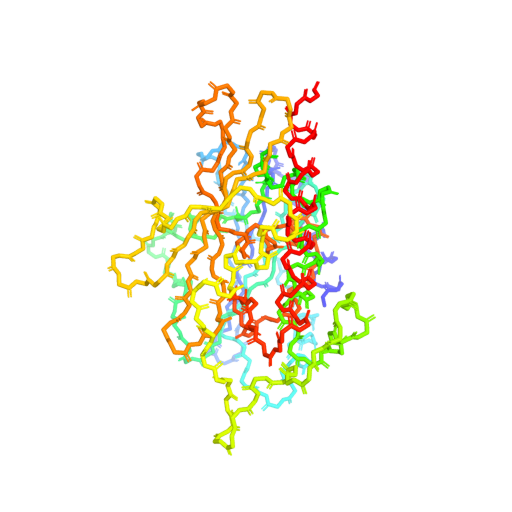7 N N . PRO A 1 246 ? -0.023 5.628 2.435 1.00 89.88 246 PRO A N 1
ATOM 1888 C CA . PRO A 1 246 ? -0.544 5.021 1.216 1.00 89.88 246 PRO A CA 1
ATOM 1889 C C . PRO A 1 246 ? -0.383 3.494 1.234 1.00 89.88 246 PRO A C 1
ATOM 1891 O O . PRO A 1 246 ? 0.729 2.978 1.379 1.00 89.88 246 PRO A O 1
ATOM 1894 N N . LEU A 1 247 ? -1.471 2.761 0.981 1.00 93.38 247 LEU A N 1
ATOM 1895 C CA . LEU A 1 247 ? -1.477 1.293 1.049 1.00 93.38 247 LEU A CA 1
ATOM 1896 C C . LEU A 1 247 ? -0.529 0.635 0.040 1.00 93.38 247 LEU A C 1
ATOM 1898 O O . LEU A 1 247 ? 0.107 -0.363 0.364 1.00 93.38 247 LEU A O 1
ATOM 1902 N N . HIS A 1 248 ? -0.361 1.208 -1.156 1.00 86.62 248 HIS A N 1
ATOM 1903 C CA . HIS A 1 248 ? 0.599 0.687 -2.136 1.00 86.62 248 HIS A CA 1
ATOM 1904 C C . HIS A 1 248 ? 2.050 0.767 -1.637 1.00 86.62 248 HIS A C 1
ATOM 1906 O O . HIS A 1 248 ? 2.881 -0.067 -1.994 1.00 86.62 248 HIS A O 1
ATOM 1912 N N . GLY A 1 249 ? 2.366 1.794 -0.840 1.00 84.12 249 GLY A N 1
ATOM 1913 C CA . GLY A 1 249 ? 3.680 1.969 -0.235 1.00 84.12 249 GLY A CA 1
ATOM 1914 C C . GLY A 1 249 ? 3.893 0.927 0.852 1.00 84.12 249 GLY A C 1
ATOM 1915 O O . GLY A 1 249 ? 4.903 0.231 0.829 1.00 84.12 249 GLY A O 1
ATOM 1916 N N . MET A 1 250 ? 2.894 0.755 1.723 1.00 89.81 250 MET A N 1
ATOM 1917 C CA . MET A 1 250 ? 2.924 -0.237 2.798 1.00 89.81 250 MET A CA 1
ATOM 1918 C C . MET A 1 250 ? 3.019 -1.670 2.279 1.00 89.81 250 MET A C 1
ATOM 1920 O O . MET A 1 250 ? 3.910 -2.396 2.700 1.00 89.81 250 MET A O 1
ATOM 1924 N N . ALA A 1 251 ? 2.208 -2.059 1.291 1.00 90.75 251 ALA A N 1
ATOM 1925 C CA . ALA A 1 251 ? 2.281 -3.386 0.672 1.00 90.75 251 ALA A CA 1
ATOM 1926 C C . ALA A 1 251 ? 3.694 -3.714 0.158 1.00 90.75 251 ALA A C 1
ATOM 1928 O O . ALA A 1 251 ? 4.183 -4.833 0.307 1.00 90.75 251 ALA A O 1
ATOM 1929 N N . ARG A 1 252 ? 4.373 -2.723 -0.432 1.00 84.50 252 ARG A N 1
ATOM 1930 C CA . ARG A 1 252 ? 5.744 -2.876 -0.922 1.00 84.50 252 ARG A CA 1
ATOM 1931 C C . ARG A 1 252 ? 6.764 -2.931 0.212 1.00 84.50 252 ARG A C 1
ATOM 1933 O O . ARG A 1 252 ? 7.702 -3.719 0.120 1.00 84.50 252 ARG A O 1
ATOM 1940 N N . SER A 1 253 ? 6.607 -2.103 1.242 1.00 84.06 253 SER A N 1
ATOM 1941 C CA . SER A 1 253 ? 7.458 -2.138 2.436 1.00 84.06 253 SER A CA 1
ATOM 1942 C C . SER A 1 253 ? 7.375 -3.490 3.137 1.00 84.06 253 SER A C 1
ATOM 1944 O O . SER A 1 253 ? 8.416 -4.058 3.429 1.00 84.06 253 SER A O 1
ATOM 1946 N N . ILE A 1 254 ? 6.171 -4.046 3.273 1.00 88.38 254 ILE A N 1
ATOM 1947 C CA . ILE A 1 254 ? 5.920 -5.374 3.847 1.00 88.38 254 ILE A CA 1
ATOM 1948 C C . ILE A 1 254 ? 6.621 -6.478 3.043 1.00 88.38 254 ILE A C 1
ATOM 1950 O O . ILE A 1 254 ? 7.316 -7.321 3.600 1.00 88.38 254 ILE A O 1
ATOM 1954 N N . LEU A 1 255 ? 6.511 -6.474 1.706 1.00 84.88 255 LEU A N 1
ATOM 1955 C CA . LEU A 1 255 ? 7.257 -7.451 0.899 1.00 84.88 255 LEU A CA 1
ATOM 1956 C C . LEU A 1 255 ? 8.771 -7.321 1.093 1.00 84.88 255 LEU A C 1
ATOM 1958 O O . LEU A 1 255 ? 9.473 -8.329 1.125 1.00 84.88 255 LEU A O 1
ATOM 1962 N N . ARG A 1 256 ? 9.268 -6.085 1.198 1.00 79.81 256 ARG A N 1
ATOM 1963 C CA . ARG A 1 256 ? 10.696 -5.805 1.372 1.00 79.81 256 ARG A CA 1
ATOM 1964 C C . ARG A 1 256 ? 11.205 -6.271 2.733 1.00 79.81 256 ARG A C 1
ATOM 1966 O O . ARG A 1 256 ? 12.244 -6.919 2.743 1.00 79.81 256 ARG A O 1
ATOM 1973 N N . SER A 1 257 ? 10.476 -6.000 3.816 1.00 77.44 257 SER A N 1
ATOM 1974 C CA . SER A 1 257 ? 10.817 -6.466 5.169 1.00 77.44 257 SER A CA 1
ATOM 1975 C C . SER A 1 257 ? 10.711 -7.987 5.312 1.00 77.44 257 SER A C 1
ATOM 1977 O O . SER A 1 257 ? 11.337 -8.582 6.173 1.00 77.44 257 SER A O 1
ATOM 1979 N N . ALA A 1 258 ? 9.940 -8.652 4.448 1.00 78.62 258 ALA A N 1
ATOM 1980 C CA . ALA A 1 258 ? 9.896 -10.112 4.372 1.00 78.62 258 ALA A CA 1
ATOM 1981 C C . ALA A 1 258 ? 10.970 -10.717 3.437 1.00 78.62 258 ALA A C 1
ATOM 1983 O O . ALA A 1 258 ? 10.956 -11.924 3.170 1.00 78.62 258 ALA A O 1
ATOM 1984 N N . GLY A 1 259 ? 11.857 -9.901 2.850 1.00 73.00 259 GLY A N 1
ATOM 1985 C CA . GLY A 1 259 ? 12.847 -10.345 1.861 1.00 73.00 259 GLY A CA 1
ATOM 1986 C C . GLY A 1 259 ? 12.239 -10.920 0.570 1.00 73.00 259 GLY A C 1
ATOM 1987 O O . GLY A 1 259 ? 12.902 -11.670 -0.158 1.00 73.00 259 GLY A O 1
ATOM 1988 N N . LEU A 1 260 ? 10.971 -10.611 0.277 1.00 76.12 260 LEU A N 1
ATOM 1989 C CA . LEU A 1 260 ? 10.241 -11.106 -0.886 1.00 76.12 260 LEU A CA 1
ATOM 1990 C C . LEU A 1 260 ? 10.450 -10.192 -2.107 1.00 76.12 260 LEU A C 1
ATOM 1992 O O . LEU A 1 260 ? 10.503 -8.965 -1.988 1.00 76.12 260 LEU A O 1
ATOM 1996 N N . PRO A 1 261 ? 10.558 -10.759 -3.324 1.00 72.44 261 PRO A N 1
ATOM 1997 C CA . PRO A 1 261 ? 10.699 -9.958 -4.531 1.00 72.44 261 PRO A CA 1
ATOM 1998 C C . PRO A 1 261 ? 9.404 -9.201 -4.850 1.00 72.44 261 PRO A C 1
ATOM 2000 O O . PRO A 1 261 ? 8.311 -9.747 -4.723 1.00 72.44 261 PRO A O 1
ATOM 2003 N N . ASP A 1 262 ? 9.538 -7.977 -5.364 1.00 73.50 262 ASP A N 1
ATOM 2004 C CA . ASP A 1 262 ? 8.417 -7.203 -5.912 1.00 73.50 262 ASP A CA 1
ATOM 2005 C C . ASP A 1 262 ? 7.812 -7.945 -7.130 1.00 73.50 262 ASP A C 1
ATOM 2007 O O . ASP A 1 262 ? 8.542 -8.174 -8.104 1.00 73.50 262 ASP A O 1
ATOM 2011 N N . PRO A 1 263 ? 6.517 -8.327 -7.115 1.00 75.00 263 PRO A N 1
ATOM 2012 C CA . PRO A 1 263 ? 5.860 -9.026 -8.221 1.00 75.00 263 PRO A CA 1
ATOM 2013 C C . PRO A 1 263 ? 5.898 -8.253 -9.543 1.00 75.00 263 PRO A C 1
ATOM 2015 O O . PRO A 1 263 ? 5.947 -8.862 -10.615 1.00 75.00 263 PRO A O 1
ATOM 2018 N N . TRP A 1 264 ? 5.919 -6.916 -9.488 1.00 71.00 264 TRP A N 1
ATOM 2019 C CA . TRP A 1 264 ? 5.954 -6.063 -10.676 1.00 71.00 264 TRP A CA 1
ATOM 2020 C C . TRP A 1 264 ? 7.048 -5.000 -10.574 1.00 71.00 264 TRP A C 1
ATOM 2022 O O . TRP A 1 264 ? 6.765 -3.806 -10.495 1.00 71.00 264 TRP A O 1
ATOM 2032 N N . PRO A 1 265 ? 8.327 -5.385 -10.718 1.00 61.38 265 PRO A N 1
ATOM 2033 C CA . PRO A 1 265 ? 9.453 -4.471 -10.515 1.00 61.38 265 PRO A CA 1
ATOM 2034 C C . PRO A 1 265 ? 9.511 -3.330 -11.548 1.00 61.38 265 PRO A C 1
ATOM 2036 O O . PRO A 1 265 ? 10.236 -2.356 -11.365 1.00 61.38 265 PRO A O 1
ATOM 2039 N N . HIS A 1 266 ? 8.758 -3.448 -12.646 1.00 62.12 266 HIS A N 1
ATOM 2040 C CA . HIS A 1 266 ? 8.630 -2.439 -13.698 1.00 62.12 266 HIS A CA 1
ATOM 2041 C C . HIS A 1 266 ? 7.440 -1.481 -13.480 1.00 62.12 266 HIS A C 1
ATOM 2043 O O . HIS A 1 266 ? 7.300 -0.512 -14.224 1.00 62.12 266 HIS A O 1
ATOM 2049 N N . GLN A 1 267 ? 6.595 -1.729 -12.473 1.00 63.62 267 GLN A N 1
ATOM 2050 C CA . GLN A 1 267 ? 5.474 -0.878 -12.072 1.00 63.62 267 GLN A CA 1
ATOM 2051 C C . GLN A 1 267 ? 5.612 -0.570 -10.576 1.00 63.62 267 GLN A C 1
ATOM 2053 O O . GLN A 1 267 ? 5.056 -1.284 -9.753 1.00 63.62 267 GLN A O 1
ATOM 2058 N N . PRO A 1 268 ? 6.356 0.483 -10.197 1.00 48.28 268 PRO A N 1
ATOM 2059 C CA . PRO A 1 268 ? 6.795 0.680 -8.813 1.00 48.28 268 PRO A CA 1
ATOM 2060 C C . PRO A 1 268 ? 5.661 0.931 -7.809 1.00 48.28 268 PRO A C 1
ATOM 2062 O O . PRO A 1 268 ? 5.900 0.833 -6.609 1.00 48.28 268 PRO A O 1
ATOM 2065 N N . TYR A 1 269 ? 4.459 1.269 -8.290 1.00 63.31 269 TYR A N 1
ATOM 2066 C CA . TYR A 1 269 ? 3.284 1.591 -7.479 1.00 63.31 269 TYR A CA 1
ATOM 2067 C C . TYR A 1 269 ? 2.017 1.060 -8.167 1.00 63.31 269 TYR A C 1
ATOM 2069 O O . TYR A 1 269 ? 1.264 1.848 -8.757 1.00 63.31 269 TYR A O 1
ATOM 2077 N N . PRO A 1 270 ? 1.809 -0.271 -8.184 1.00 78.06 270 PRO A N 1
ATOM 2078 C CA . PRO A 1 270 ? 0.620 -0.846 -8.789 1.00 78.06 270 PRO A CA 1
ATOM 2079 C C . PRO A 1 270 ? -0.606 -0.400 -7.989 1.00 78.06 270 PRO A C 1
ATOM 2081 O O . PRO A 1 270 ? -0.569 -0.311 -6.761 1.00 78.06 270 PRO A O 1
ATOM 2084 N N . ARG A 1 271 ? -1.682 -0.076 -8.703 1.00 85.38 271 ARG A N 1
ATOM 2085 C CA . ARG A 1 271 ? -2.965 0.334 -8.125 1.00 85.38 271 ARG A CA 1
ATOM 2086 C C . ARG A 1 271 ? -4.042 -0.595 -8.660 1.00 85.38 271 ARG A C 1
ATOM 2088 O O . ARG A 1 271 ? -4.002 -0.873 -9.863 1.00 85.38 271 ARG A O 1
ATOM 2095 N N . PRO A 1 272 ? -5.030 -1.002 -7.850 1.00 91.31 272 PRO A N 1
ATOM 2096 C CA . PRO A 1 272 ? -6.173 -1.738 -8.361 1.00 91.31 272 PRO A CA 1
ATOM 2097 C C . PRO A 1 272 ? -6.868 -0.907 -9.439 1.00 91.31 272 PRO A C 1
ATOM 2099 O O . PRO A 1 272 ? -7.325 0.204 -9.163 1.00 91.31 272 PRO A O 1
ATOM 2102 N N . ILE A 1 273 ? -6.912 -1.417 -10.672 1.00 92.50 273 ILE A N 1
ATOM 2103 C CA . ILE A 1 273 ? -7.692 -0.842 -11.773 1.00 92.50 273 ILE A CA 1
ATOM 2104 C C . ILE A 1 273 ? -8.912 -1.731 -11.952 1.00 92.50 273 ILE A C 1
ATOM 2106 O O . ILE A 1 273 ? -8.795 -2.848 -12.449 1.00 92.50 273 ILE A O 1
ATOM 2110 N N . ILE A 1 274 ? -10.074 -1.224 -11.550 1.00 95.12 274 ILE A N 1
ATOM 2111 C CA . ILE A 1 274 ? -11.321 -1.983 -11.572 1.00 95.12 274 ILE A CA 1
ATOM 2112 C C . ILE A 1 274 ? -11.826 -2.130 -13.012 1.00 95.12 274 ILE A C 1
ATOM 2114 O O . ILE A 1 274 ? -12.275 -1.170 -13.649 1.00 95.12 274 ILE A O 1
ATOM 2118 N N . GLY A 1 275 ? -11.727 -3.351 -13.525 1.00 94.06 275 GLY A N 1
ATOM 2119 C CA . GLY A 1 275 ? -12.124 -3.737 -14.871 1.00 94.06 275 GLY A CA 1
ATOM 2120 C C . GLY A 1 275 ? -13.481 -4.431 -14.970 1.00 94.06 275 GLY A C 1
ATOM 2121 O O . GLY A 1 275 ? -13.996 -4.584 -16.081 1.00 94.06 275 GLY A O 1
ATOM 2122 N N . SER A 1 276 ? -14.071 -4.827 -13.841 1.00 96.00 276 SER A N 1
ATOM 2123 C CA . SER A 1 276 ? -15.408 -5.420 -13.772 1.00 96.00 276 SER A CA 1
ATOM 2124 C C . SER A 1 276 ? -16.137 -5.048 -12.476 1.00 96.00 276 SER A C 1
ATOM 2126 O O . SER A 1 276 ? -15.515 -4.557 -11.528 1.00 96.00 276 SER A O 1
ATOM 2128 N N . ARG A 1 277 ? -17.457 -5.246 -12.427 1.00 96.81 277 ARG A N 1
ATOM 2129 C CA . ARG A 1 277 ? -18.262 -5.002 -11.218 1.00 96.81 277 ARG A CA 1
ATOM 2130 C C . ARG A 1 277 ? -18.004 -6.060 -10.148 1.00 96.81 277 ARG A C 1
ATOM 2132 O O . ARG A 1 277 ? -17.878 -5.700 -8.984 1.00 96.81 277 ARG A O 1
ATOM 2139 N N . SER A 1 278 ? -17.784 -7.310 -10.540 1.00 97.88 278 SER A N 1
ATOM 2140 C CA . SER A 1 278 ? -17.318 -8.375 -9.653 1.00 97.88 278 SER A CA 1
ATOM 2141 C C . SER A 1 278 ? -15.961 -8.045 -9.030 1.00 97.88 278 SER A C 1
ATOM 2143 O O . SER A 1 278 ? -15.771 -8.263 -7.838 1.00 97.88 278 SER A O 1
ATOM 2145 N N . GLN A 1 279 ? -15.025 -7.450 -9.782 1.00 97.50 279 GLN A N 1
ATOM 2146 C CA . GLN A 1 279 ? -13.761 -6.992 -9.194 1.00 97.50 279 GLN A CA 1
ATOM 2147 C C . GLN A 1 279 ? -13.997 -5.905 -8.140 1.00 97.50 279 GLN A C 1
ATOM 2149 O O . GLN A 1 279 ? -13.368 -5.943 -7.083 1.00 97.50 279 GLN A O 1
ATOM 2154 N N . LEU A 1 280 ? -14.891 -4.946 -8.417 1.00 97.75 280 LEU A N 1
ATOM 2155 C CA . LEU A 1 280 ? -15.246 -3.900 -7.457 1.00 97.75 280 LEU A CA 1
ATOM 2156 C C . LEU A 1 280 ? -15.821 -4.491 -6.169 1.00 97.75 280 LEU A C 1
ATOM 2158 O O . LEU A 1 280 ? -15.395 -4.090 -5.093 1.00 97.75 280 LEU A O 1
ATOM 2162 N N . GLU A 1 281 ? -16.765 -5.424 -6.287 1.00 98.25 281 GLU A N 1
ATOM 2163 C CA . GLU A 1 281 ? -17.394 -6.105 -5.153 1.00 98.25 281 GLU A CA 1
ATOM 2164 C C . GLU A 1 281 ? -16.355 -6.818 -4.288 1.00 98.25 281 GLU A C 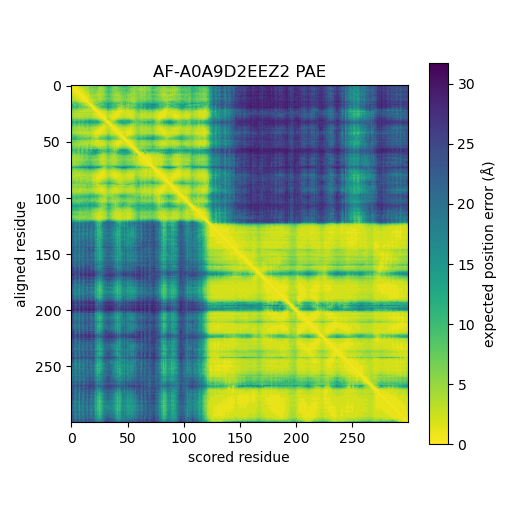1
ATOM 2166 O O . GLU A 1 281 ? -16.222 -6.498 -3.108 1.00 98.25 281 GLU A O 1
ATOM 2171 N N . VAL A 1 282 ? -15.566 -7.710 -4.894 1.00 98.31 282 VAL A N 1
ATOM 2172 C CA . VAL A 1 282 ? -14.568 -8.517 -4.181 1.00 98.31 282 VAL A CA 1
ATOM 2173 C C . VAL A 1 282 ? -13.513 -7.629 -3.527 1.00 98.31 282 VAL A C 1
ATOM 2175 O O . VAL A 1 282 ? -13.223 -7.772 -2.345 1.00 98.31 282 VAL A O 1
ATOM 2178 N N . THR A 1 283 ? -12.961 -6.661 -4.267 1.00 97.81 283 THR A N 1
ATOM 2179 C CA . THR A 1 283 ? -11.950 -5.750 -3.708 1.00 97.81 283 THR A CA 1
ATOM 2180 C C . THR A 1 283 ? -12.534 -4.890 -2.582 1.00 97.81 283 THR A C 1
ATOM 2182 O O . THR A 1 283 ? -11.850 -4.647 -1.593 1.00 97.81 283 THR A O 1
ATOM 2185 N N . ALA A 1 284 ? -13.791 -4.445 -2.688 1.00 98.50 284 ALA A N 1
ATOM 2186 C CA . ALA A 1 284 ? -14.435 -3.678 -1.625 1.00 98.50 284 ALA A CA 1
ATOM 2187 C C . ALA A 1 284 ? -14.651 -4.516 -0.357 1.00 98.50 284 ALA A C 1
ATOM 2189 O O . ALA A 1 284 ? -14.332 -4.042 0.732 1.00 98.50 284 ALA A O 1
ATOM 2190 N N . GLN A 1 285 ? -15.145 -5.750 -0.492 1.00 98.56 285 GLN A N 1
ATOM 2191 C CA . GLN A 1 285 ? -15.324 -6.684 0.625 1.00 98.56 285 GLN A CA 1
ATOM 2192 C C . GLN A 1 285 ? -14.003 -6.950 1.348 1.00 98.56 285 GLN A C 1
ATOM 2194 O O . GLN A 1 285 ? -13.913 -6.769 2.559 1.00 98.56 285 GLN A O 1
ATOM 2199 N N . GLU A 1 286 ? -12.960 -7.294 0.598 1.00 98.31 286 GLU A N 1
ATOM 2200 C CA . GLU A 1 286 ? -11.668 -7.679 1.167 1.00 98.31 286 GLU A CA 1
ATOM 2201 C C . GLU A 1 286 ? -10.930 -6.494 1.803 1.00 98.31 286 GLU A C 1
ATOM 2203 O O . GLU A 1 286 ? -10.309 -6.648 2.853 1.00 98.31 286 GLU A O 1
ATOM 2208 N N . ILE A 1 287 ? -11.038 -5.288 1.230 1.00 98.44 287 ILE A N 1
ATOM 2209 C CA . ILE A 1 287 ? -10.510 -4.075 1.871 1.00 98.44 287 ILE A CA 1
ATOM 2210 C C . ILE A 1 287 ? -11.236 -3.814 3.193 1.00 98.44 287 ILE A C 1
ATOM 2212 O O . ILE A 1 287 ? -10.581 -3.533 4.193 1.00 98.44 287 ILE A O 1
ATOM 2216 N N . VAL A 1 288 ? -12.569 -3.901 3.232 1.00 98.62 288 VAL A N 1
ATOM 2217 C CA . VAL A 1 288 ? -13.328 -3.650 4.469 1.00 98.62 288 VAL A CA 1
ATOM 2218 C C . VAL A 1 288 ? -13.036 -4.710 5.530 1.00 98.62 288 VAL A C 1
ATOM 2220 O O . VAL A 1 288 ? -12.874 -4.365 6.700 1.00 98.62 288 VAL A O 1
ATOM 2223 N N . GLU A 1 289 ? -12.897 -5.976 5.136 1.00 98.44 289 GLU A N 1
ATOM 2224 C CA . GLU A 1 289 ? -12.501 -7.059 6.037 1.00 98.44 289 GLU A CA 1
ATOM 2225 C C . GLU A 1 289 ? -11.107 -6.820 6.634 1.00 98.44 289 GLU A C 1
ATOM 2227 O O . GLU A 1 289 ? -10.954 -6.870 7.859 1.00 98.44 289 GLU A O 1
ATOM 2232 N N . MET A 1 290 ? -10.123 -6.485 5.793 1.00 98.38 290 MET A N 1
ATOM 2233 C CA . MET A 1 290 ? -8.760 -6.147 6.212 1.00 98.38 290 MET A CA 1
ATOM 2234 C C . MET A 1 290 ? -8.760 -4.968 7.195 1.00 98.38 290 MET A C 1
ATOM 2236 O O . MET A 1 290 ? -8.165 -5.063 8.266 1.00 98.38 290 MET A O 1
ATOM 2240 N N . LEU A 1 291 ? -9.466 -3.874 6.890 1.00 98.50 291 LEU A N 1
ATOM 2241 C CA . LEU A 1 291 ? -9.566 -2.723 7.797 1.00 98.50 291 LEU A CA 1
ATOM 2242 C C . LEU A 1 291 ? -10.252 -3.085 9.118 1.00 98.50 291 LEU A C 1
ATOM 2244 O O . LEU A 1 291 ? -9.845 -2.614 10.176 1.00 98.50 291 LEU A O 1
ATOM 2248 N N . GLY A 1 292 ? -11.269 -3.947 9.074 1.00 98.25 292 GLY A N 1
ATOM 2249 C CA . GLY A 1 292 ? -11.918 -4.462 10.273 1.00 98.25 292 GLY A CA 1
ATOM 2250 C C . GLY A 1 292 ? -10.974 -5.304 11.130 1.00 98.25 292 GLY A C 1
ATOM 2251 O O . GLY A 1 292 ? -11.065 -5.250 12.356 1.00 98.25 292 GLY A O 1
ATOM 2252 N N . GLN A 1 293 ? -10.071 -6.070 10.512 1.00 97.88 293 GLN A N 1
ATOM 2253 C CA . GLN A 1 293 ? -9.040 -6.820 11.227 1.00 97.88 293 GLN A CA 1
ATOM 2254 C C . GLN A 1 293 ? -8.029 -5.880 11.888 1.00 97.88 293 GLN A C 1
ATOM 2256 O O . GLN A 1 293 ? -7.843 -5.981 13.099 1.00 97.88 293 GLN A O 1
ATOM 2261 N N . VAL A 1 294 ? -7.500 -4.902 11.144 1.00 97.56 294 VAL A N 1
ATOM 2262 C CA . VAL A 1 294 ? -6.591 -3.876 11.685 1.00 97.56 294 VAL A CA 1
ATOM 2263 C C . VAL A 1 294 ? -7.232 -3.148 12.870 1.00 97.56 294 VAL A C 1
ATOM 2265 O O . VAL A 1 294 ? -6.617 -3.046 13.927 1.00 97.56 294 VAL A O 1
ATOM 2268 N N . ALA A 1 295 ? -8.489 -2.707 12.748 1.00 97.62 295 ALA A N 1
ATOM 2269 C CA . ALA A 1 295 ? -9.192 -2.023 13.835 1.00 97.62 295 ALA A CA 1
ATOM 2270 C C . ALA A 1 295 ? -9.347 -2.906 15.087 1.00 97.62 295 ALA A C 1
ATOM 2272 O O . ALA A 1 295 ? -9.216 -2.418 16.208 1.00 97.62 295 ALA A O 1
ATOM 2273 N N . ARG A 1 296 ? -9.623 -4.209 14.916 1.00 96.50 296 ARG A N 1
ATOM 2274 C CA . ARG A 1 296 ? -9.743 -5.160 16.034 1.00 96.50 296 ARG A CA 1
ATOM 2275 C C . ARG A 1 296 ? -8.412 -5.425 16.719 1.00 96.50 296 ARG A C 1
ATOM 2277 O O . ARG A 1 296 ? -8.408 -5.560 17.938 1.00 96.50 296 ARG A O 1
ATOM 2284 N N . ASP A 1 297 ? -7.330 -5.541 15.960 1.00 93.56 297 ASP A N 1
ATOM 2285 C CA . ASP A 1 297 ? -6.008 -5.803 16.527 1.00 93.56 297 ASP A CA 1
ATOM 2286 C C . ASP A 1 297 ? -5.465 -4.572 17.255 1.00 93.56 297 ASP A C 1
ATOM 2288 O O . ASP A 1 297 ? -4.922 -4.713 18.344 1.00 93.56 297 ASP A O 1
ATOM 2292 N N . TRP A 1 298 ? -5.742 -3.366 16.752 1.00 92.88 298 TRP A N 1
ATOM 2293 C CA . TRP A 1 298 ? -5.398 -2.115 17.438 1.00 92.88 298 TRP A CA 1
ATOM 2294 C C . TRP A 1 298 ? -6.161 -1.886 18.749 1.00 92.88 298 TRP A C 1
ATOM 2296 O O . TRP A 1 298 ? -5.729 -1.113 19.600 1.00 92.88 298 TRP A O 1
ATOM 2306 N N . ALA A 1 299 ? -7.343 -2.492 18.881 1.00 89.06 299 ALA A N 1
ATOM 2307 C CA . ALA A 1 299 ? -8.199 -2.352 20.055 1.00 89.06 299 ALA A CA 1
ATOM 2308 C C . ALA A 1 299 ? -7.820 -3.304 21.208 1.00 89.06 299 ALA A C 1
ATOM 2310 O O . ALA A 1 299 ? -8.462 -3.247 22.261 1.00 89.06 299 ALA A O 1
ATOM 2311 N N . ARG A 1 300 ? -6.858 -4.213 20.997 1.00 85.50 300 ARG A N 1
ATOM 2312 C CA . ARG A 1 300 ? -6.382 -5.189 21.992 1.00 85.50 300 ARG A CA 1
ATOM 2313 C C . ARG A 1 300 ? -5.226 -4.640 22.815 1.00 85.50 300 ARG A C 1
ATOM 2315 O O . ARG A 1 300 ? -5.206 -4.979 24.020 1.00 85.50 300 ARG A O 1
#

Organism: NCBI:txid2838746

Radius of gyration: 22.84 Å; Cα contacts (8 Å, |Δi|>4): 512; chains: 1; bounding box: 63×36×50 Å

pLDDT: mean 84.2, std 11.64, range [48.28, 98.62]

Mean predicted aligned error: 12.36 Å

Secondary structure (DSSP, 8-state):
-HHHHHHHHHHHHHHHTT-SSEEEEEEEEEE-GGG-EEEEEEEEESSTT-EEEE-----HHHHHHHHHHH-SSSPPEEEEEEEEETTT--EEEEEEETTS---S---TT-HHHHHHHHS----PPPHHHHHHHHTTHHHHHHHHT-TTS--GGG-SSPPTT-B-B-TTSSBPPPPHHHHHHHHHHTT-EEEES-TT--TTSEEEEEEEEETTEEEEEEEEEPTTS-BEEEEEEEEETTEEEEEEEEHHHHHHHHHHHTTPPPS-TTSSS---B--BHHHHHHHHHHHHHHHHHHHHHHT-

Sequence (300 aa):
MRAIISNLDHAAAELGDRLDDWESLSLLIASGEGGQVDVYGFAYGADEAWVQAVTVRPPTVELDAFLRDRYPHGARPAKVLCQLQLTDGDYGIEFEDRGGPIRWPVNPEHPDRMQRRLRPDFPVLSPLGEALDDAGLARDWYRWCDASRDWAAGAETVYEEDSLRSASGGFAPLHVDEFMAAYRAAGAEVSRGSRDARPRNRSFTLDVAAGGVVCSLGVELGRGLNSQECTLRVLVDGEEVAGPEPLHGMARSILRSAGLPDPWPHQPYPRPIIGSRSQLEVTAQEIVEMLGQVARDWAR

Nearest PDB structures (foldseek):
  2ia1-assembly1_A  TM=5.982E-01  e=1.193E-04  Halalkalibacterium halodurans
  3i0t-assembly1_A  TM=6.137E-01  e=2.757E-04  Halalkalibacterium halodurans C-125
  8guo-assembly1_A  TM=4.724E-01  e=2.915E-04  Staphylococcus aureus subsp. aureus NCTC 8325
  8fs5-assembly1_G  TM=2.976E-01  e=7.586E+00  Saccharomyces cerevisiae

Solvent-accessible surface area (backbone atoms only — not comparable to full-atom values): 16810 Å² total; per-residue (Å²): 98,72,65,54,50,57,47,51,53,49,51,46,52,64,41,56,80,74,47,83,77,63,39,33,37,25,39,38,40,34,60,45,81,96,76,43,74,47,73,49,31,38,37,29,29,86,50,89,86,42,70,42,82,42,92,66,84,76,64,58,69,56,48,50,52,42,49,44,70,76,33,74,89,54,84,65,54,38,29,39,39,39,29,40,32,62,86,83,65,42,62,47,79,48,73,42,48,69,93,52,81,87,82,78,76,87,48,89,92,45,55,72,60,46,53,64,73,50,53,74,81,74,52,73,64,49,78,64,42,47,43,35,48,76,51,39,39,36,67,49,53,59,54,56,40,46,80,85,60,76,34,65,84,67,28,90,70,87,58,96,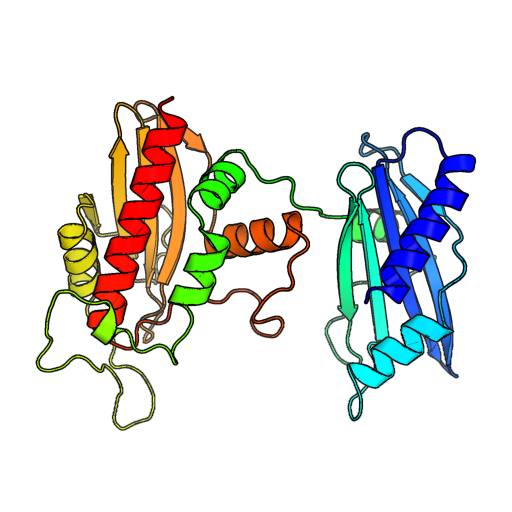75,32,71,28,66,39,99,86,77,50,47,56,63,72,58,72,66,58,55,50,49,35,32,40,74,45,68,30,50,69,47,86,46,28,96,82,50,60,98,85,50,58,36,27,27,37,39,29,69,28,91,61,20,34,27,39,36,30,37,37,38,44,87,80,39,49,27,50,46,48,34,36,29,35,25,51,78,83,43,80,78,43,69,86,41,48,49,56,58,43,26,51,37,48,33,46,64,67,60,44,79,68,93,49,79,90,49,92,68,68,47,34,49,50,48,29,52,25,39,43,42,40,50,25,34,53,51,43,51,34,37,39,47,37,14,47,61,74,62,109

Foldseek 3Di:
DVVQLVLVVVQVVVVPVPDPAFFKKKWKWFQDPPRDIDIWMKTHHPDPPDIDTDDGDDPSPVVVVVQCVVCVPHQGFRMWMWMAGPVQRFIDIDGHHPPDDDQQPDDPVCVVVNRVSNPDPQDPQDPLLVLLVVLVLLVVFVVLLPPPDDLVVVFPDDDPFWFQQDPVGAGQDDDVVLLQVLLVVLPWDKAWDDPPDDPPFGKIWTWAADDQKIKIWIWTADDRFRWTWIFIFMDGNNHTDDDRDTSQVSSVSSCSNVNHDDPCPVCSRRTRTRRTSSSSNNSSNSVNVSRNSSNVVVVD